Protein AF-0000000080796748 (afdb_homodimer)

Solvent-accessible surface area (backbone atoms only — not comparable to full-atom values): 14326 Å² total; per-residue (Å²): 110,54,70,44,68,34,75,47,82,45,78,44,63,49,84,38,41,65,40,81,42,80,43,41,66,63,52,43,49,50,39,50,72,55,49,33,28,42,39,37,35,36,44,33,34,52,46,28,34,26,25,36,51,71,40,55,92,40,72,68,56,51,52,47,51,55,49,50,51,43,68,74,45,49,76,84,70,75,50,54,27,40,79,79,42,89,50,45,34,20,34,44,50,14,33,45,68,23,34,42,50,75,36,49,28,52,85,34,34,70,53,67,59,92,61,40,36,38,28,43,34,40,42,64,34,57,34,82,70,42,60,34,40,38,41,35,39,25,30,25,118,106,53,76,44,77,35,77,48,82,44,78,45,64,50,84,38,42,64,40,81,42,81,44,39,67,63,52,43,49,51,38,50,70,54,48,33,28,36,36,38,36,37,43,34,34,93,49,69,34,26,24,34,38,48,30,51,91,40,71,43,41,49,52,38,42,54,50,50,52,41,69,73,43,50,76,82,71,75,52,76,55,39,79,80,44,90,51,44,31,19,36,52,50,17,67,66,47,23,34,48,47,67,34,48,26,51,83,33,33,70,53,61,21,93,48,31,39,38,28,45,34,40,42,66,33,57,35,81,69,43,60,35,41,39,39,35,37,28,32,19,121

Radius of gyration: 18.92 Å; Cα contacts (8 Å, |Δi|>4): 702; chains: 2; bounding box: 45×52×46 Å

Nearest PDB structures (foldseek):
  1vph-assembly2_E  TM=9.969E-01  e=4.951E-23  Saccharolobus solfataricus P2
  1ve0-assembly1_A  TM=9.819E-01  e=2.013E-18  Sulfurisphaera tokodaii
  2p6h-assembly1_A  TM=9.768E-01  e=7.825E-18  Aeropyrum pernix
  1vmf-assembly1_C  TM=9.499E-01  e=1.233E-15  Halalkalibacterium halodurans
  2cu5-assembly1_C  TM=9.174E-01  e=6.544E-12  Thermus thermophilus HB8

Foldseek 3Di:
DDKFKDKDKDKDFDDDLKDWDFCQVVLFVSLLVRQAAWFKKKKFWPDLQKAKFWFAPDPVVRVVVRVVLCVVQPQPPPDPCVVVPSQVSSNVSCVVRDGMDMFIHHRSGTDDDPRITMIIIRNGDRDGITMMMMMTIHDGD/DDKFKDKDKDKDFDDDLKDKDFCQVVLFVSLLVRQAAWFKKKKFWPDLQKAKFKFAPDPVVRVVVRVVLCVVQPQPPPDPCVVPPSQVSSNVSCVVRDGMDMFIHHRSGTDDDPRITMIIIRNGDRDGITMMMMMTIHDGD

Structure (mmCIF, N/CA/C/O backbone):
data_AF-0000000080796748-model_v1
#
loop_
_entity.id
_entity.type
_entity.pdbx_description
1 polymer 'Secondary thiamine-phosphate synthase enzyme'
#
loop_
_atom_site.group_PDB
_atom_site.id
_atom_site.type_symbol
_atom_site.label_atom_id
_atom_site.label_alt_id
_atom_site.label_comp_id
_atom_site.label_asym_id
_atom_site.label_entity_id
_atom_site.label_seq_id
_atom_site.pdbx_PDB_ins_code
_atom_site.Cartn_x
_atom_site.Cartn_y
_atom_site.Cartn_z
_atom_site.occupancy
_atom_site.B_iso_or_equiv
_atom_site.auth_seq_id
_atom_site.auth_comp_id
_atom_site.auth_asym_id
_atom_site.auth_atom_id
_atom_site.pdbx_PDB_model_num
ATOM 1 N N . MET A 1 1 ? 7.633 28.875 8.93 1 72.06 1 MET A N 1
ATOM 2 C CA . MET A 1 1 ? 6.281 28.344 9.141 1 72.06 1 MET A CA 1
ATOM 3 C C . MET A 1 1 ? 6.32 27.016 9.875 1 72.06 1 MET A C 1
ATOM 5 O O . MET A 1 1 ? 7.23 26.219 9.672 1 72.06 1 MET A O 1
ATOM 9 N N . PRO A 1 2 ? 5.32 26.938 10.805 1 88.38 2 PRO A N 1
ATOM 10 C CA . PRO A 1 2 ? 5.477 25.734 11.617 1 88.38 2 PRO A CA 1
ATOM 11 C C . PRO A 1 2 ? 5.121 24.453 10.859 1 88.38 2 PRO A C 1
ATOM 13 O O . PRO A 1 2 ? 4.238 24.484 9.992 1 88.38 2 PRO A O 1
ATOM 16 N N . PHE A 1 3 ? 5.879 23.484 11.047 1 93.31 3 PHE A N 1
ATOM 17 C CA . PHE A 1 3 ? 5.551 22.156 10.531 1 93.31 3 PHE A CA 1
ATOM 18 C C . PHE A 1 3 ? 4.43 21.531 11.344 1 93.31 3 PHE A C 1
ATOM 20 O O . PHE A 1 3 ? 4.406 21.641 12.57 1 93.31 3 PHE A O 1
ATOM 27 N N . LYS A 1 4 ? 3.514 20.984 10.609 1 93.88 4 LYS A N 1
ATOM 28 C CA . LYS A 1 4 ? 2.316 20.406 11.227 1 93.88 4 LYS A CA 1
ATOM 29 C C . LYS A 1 4 ? 2.041 19 10.703 1 93.88 4 LYS A C 1
ATOM 31 O O . LYS A 1 4 ? 2.26 18.719 9.523 1 93.88 4 LYS A O 1
ATOM 36 N N . VAL A 1 5 ? 1.569 18.172 11.609 1 97.5 5 VAL A N 1
ATOM 37 C CA . VAL A 1 5 ? 0.974 16.891 11.242 1 97.5 5 VAL A CA 1
ATOM 38 C C . VAL A 1 5 ? -0.481 16.844 11.695 1 97.5 5 VAL A C 1
ATOM 40 O O . VAL A 1 5 ? -0.784 17.156 12.852 1 97.5 5 VAL A O 1
ATOM 43 N N . TYR A 1 6 ? -1.308 16.594 10.773 1 98.12 6 TYR A N 1
ATOM 44 C CA . TYR A 1 6 ? -2.734 16.406 11.023 1 98.12 6 TYR A CA 1
ATOM 45 C C . TYR A 1 6 ? -3.201 15.031 10.578 1 98.12 6 TYR A C 1
ATOM 47 O O . TYR A 1 6 ? -2.881 14.594 9.469 1 98.12 6 TYR A O 1
ATOM 55 N N . GLN A 1 7 ? -3.906 14.305 11.43 1 98.62 7 GLN A N 1
ATOM 56 C CA . GLN A 1 7 ? -4.441 12.992 11.086 1 98.62 7 GLN A CA 1
ATOM 57 C C . GLN A 1 7 ? -5.938 12.914 11.383 1 98.62 7 GLN A C 1
ATOM 59 O O . GLN A 1 7 ? -6.395 13.406 12.422 1 98.62 7 GLN A O 1
ATOM 64 N N . LYS A 1 8 ? -6.613 12.352 10.492 1 98.56 8 LYS A N 1
ATOM 65 C CA . LYS A 1 8 ? -8.055 12.164 10.617 1 98.56 8 LYS A CA 1
ATOM 66 C C . LYS A 1 8 ? -8.469 10.766 10.156 1 98.56 8 LYS A C 1
ATOM 68 O O . LYS A 1 8 ? -7.992 10.273 9.133 1 98.56 8 LYS A O 1
ATOM 73 N N . ILE A 1 9 ? -9.32 10.078 10.984 1 98.75 9 ILE A N 1
ATOM 74 C CA . ILE A 1 9 ? -9.891 8.789 10.602 1 98.75 9 ILE A CA 1
ATOM 75 C C . ILE A 1 9 ? -11.273 9 9.992 1 98.75 9 ILE A C 1
ATOM 77 O O . ILE A 1 9 ? -12.141 9.617 10.602 1 98.75 9 ILE A O 1
ATOM 81 N N . LEU A 1 10 ? -11.461 8.586 8.797 1 98.75 10 LEU A N 1
ATOM 82 C CA . LEU A 1 10 ? -12.75 8.578 8.109 1 98.75 10 LEU A CA 1
ATOM 83 C C . LEU A 1 10 ? -13.328 7.164 8.062 1 98.75 10 LEU A C 1
ATOM 85 O O . LEU A 1 10 ? -12.578 6.184 8.008 1 98.75 10 LEU A O 1
ATOM 89 N N . THR A 1 11 ? -14.648 7.035 8.094 1 98.75 11 THR A N 1
ATOM 90 C CA . THR A 1 11 ? -15.305 5.734 8.055 1 98.75 11 THR A CA 1
ATOM 91 C C . THR A 1 11 ? -16.328 5.684 6.918 1 98.75 11 THR A C 1
ATOM 93 O O . THR A 1 11 ? -17.094 6.629 6.715 1 98.75 11 THR A O 1
ATOM 96 N N . PHE A 1 12 ? -16.328 4.578 6.219 1 98.75 12 PHE A N 1
ATOM 97 C CA . PHE A 1 12 ? -17.25 4.383 5.102 1 98.75 12 PHE A CA 1
ATOM 98 C C . PHE A 1 12 ? -17.875 2.99 5.148 1 98.75 12 PHE A C 1
ATOM 100 O O . PHE A 1 12 ? -17.266 2.051 5.668 1 98.75 12 PHE A O 1
ATOM 107 N N . SER A 1 13 ? -19.016 2.852 4.609 1 98.5 13 SER A N 1
ATOM 108 C CA . SER A 1 13 ? -19.656 1.55 4.438 1 98.5 13 SER A CA 1
ATOM 109 C C . SER A 1 13 ? -19.719 1.157 2.967 1 98.5 13 SER A C 1
ATOM 111 O O . SER A 1 13 ? -19.719 2.021 2.086 1 98.5 13 SER A O 1
ATOM 113 N N . SER A 1 14 ? -19.672 -0.096 2.744 1 98.44 14 SER A N 1
ATOM 114 C CA . SER A 1 14 ? -19.859 -0.618 1.395 1 98.44 14 SER A CA 1
ATOM 115 C C . SER A 1 14 ? -21.062 -1.542 1.319 1 98.44 14 SER A C 1
ATOM 117 O O . SER A 1 14 ? -21.516 -2.068 2.34 1 98.44 14 SER A O 1
ATOM 119 N N . THR A 1 15 ? -21.578 -1.737 0.039 1 98.19 15 THR A N 1
ATOM 120 C CA . THR A 1 15 ? -22.812 -2.477 -0.121 1 98.19 15 THR A CA 1
ATOM 121 C C . THR A 1 15 ? -22.625 -3.656 -1.071 1 98.19 15 THR A C 1
ATOM 123 O O . THR A 1 15 ? -23.5 -4.516 -1.183 1 98.19 15 THR A O 1
ATOM 126 N N . LYS A 1 16 ? -21.562 -3.713 -1.786 1 98.19 16 LYS A N 1
ATOM 127 C CA . LYS A 1 16 ? -21.25 -4.773 -2.744 1 98.19 16 LYS A CA 1
ATOM 128 C C . LYS A 1 16 ? -19.906 -5.422 -2.432 1 98.19 16 LYS A C 1
ATOM 130 O O . LYS A 1 16 ? -19.094 -4.852 -1.704 1 98.19 16 LYS A O 1
ATOM 135 N N . ARG A 1 17 ? -19.75 -6.57 -2.938 1 97.88 17 ARG A N 1
ATOM 136 C CA . ARG A 1 17 ? -18.5 -7.273 -2.727 1 97.88 17 ARG A CA 1
ATOM 137 C C . ARG A 1 17 ? -17.312 -6.438 -3.207 1 97.88 17 ARG A C 1
ATOM 139 O O . ARG A 1 17 ? -16.312 -6.316 -2.504 1 97.88 17 ARG A O 1
ATOM 146 N N . LYS A 1 18 ? -17.391 -6.012 -4.457 1 98.69 18 LYS A N 1
ATOM 147 C CA . LYS A 1 18 ? -16.438 -5.066 -5.012 1 98.69 18 LYS A CA 1
ATOM 148 C C . LYS A 1 18 ? -17.109 -3.746 -5.371 1 98.69 18 LYS A C 1
ATOM 150 O O . LYS A 1 18 ? -18.156 -3.732 -6.023 1 98.69 18 LYS A O 1
ATOM 155 N N . GLU A 1 19 ? -16.484 -2.701 -4.91 1 98.69 19 GLU A N 1
ATOM 156 C CA . GLU A 1 19 ? -17.094 -1.384 -5.059 1 98.69 19 GLU A CA 1
ATOM 157 C C . GLU A 1 19 ? -16.047 -0.279 -5.031 1 98.69 19 GLU A C 1
ATOM 159 O O . GLU A 1 19 ? -15.086 -0.348 -4.258 1 98.69 19 GLU A O 1
ATOM 164 N N . LEU A 1 20 ? -16.172 0.721 -5.961 1 98.88 20 LEU A N 1
ATOM 165 C CA . LEU A 1 20 ? -15.398 1.952 -5.871 1 98.88 20 LEU A CA 1
ATOM 166 C C . LEU A 1 20 ? -16.188 3.041 -5.152 1 98.88 20 LEU A C 1
ATOM 168 O O . LEU A 1 20 ? -17.281 3.426 -5.602 1 98.88 20 LEU A O 1
ATOM 172 N N . ILE A 1 21 ? -15.68 3.477 -4.027 1 98.88 21 ILE A N 1
ATOM 173 C CA . ILE A 1 21 ? -16.328 4.523 -3.24 1 98.88 21 ILE A CA 1
ATOM 174 C C . ILE A 1 21 ? -15.539 5.828 -3.379 1 98.88 21 ILE A C 1
ATOM 176 O O . ILE A 1 21 ? -14.375 5.906 -2.967 1 98.88 21 ILE A O 1
ATOM 180 N N . ASP A 1 22 ? -16.188 6.816 -3.965 1 98.81 22 ASP A N 1
ATOM 181 C CA . ASP A 1 22 ? -15.547 8.117 -4.137 1 98.81 22 ASP A CA 1
ATOM 182 C C . ASP A 1 22 ? -15.453 8.859 -2.805 1 98.81 22 ASP A C 1
ATOM 184 O O . ASP A 1 22 ? -16.469 9.258 -2.236 1 98.81 22 ASP A O 1
ATOM 188 N N . ILE A 1 23 ? -14.219 9.102 -2.395 1 98.88 23 ILE A N 1
ATOM 189 C CA . ILE A 1 23 ? -14.039 9.727 -1.091 1 98.88 23 ILE A CA 1
ATOM 190 C C . ILE A 1 23 ? -13.312 11.062 -1.259 1 98.88 23 ILE A C 1
ATOM 192 O O . ILE A 1 23 ? -12.68 11.555 -0.322 1 98.88 23 ILE A O 1
ATOM 196 N N . THR A 1 24 ? -13.312 11.633 -2.436 1 98.81 24 THR A N 1
ATOM 197 C CA . THR A 1 24 ? -12.57 12.828 -2.809 1 98.81 24 THR A CA 1
ATOM 198 C C . THR A 1 24 ? -12.93 14 -1.9 1 98.81 24 THR A C 1
ATOM 200 O O . THR A 1 24 ? -12.047 14.656 -1.345 1 98.81 24 THR A O 1
ATOM 203 N N . ARG A 1 25 ? -14.172 14.219 -1.746 1 98.75 25 ARG A N 1
ATOM 204 C CA . ARG A 1 25 ? -14.625 15.383 -0.989 1 98.75 25 ARG A CA 1
ATOM 205 C C . ARG A 1 25 ? -14.195 15.281 0.472 1 98.75 25 ARG A C 1
ATOM 207 O O . ARG A 1 25 ? -13.828 16.281 1.085 1 98.75 25 ARG A O 1
ATOM 214 N N . GLU A 1 26 ? -14.336 14.109 1.067 1 98.88 26 GLU A N 1
ATOM 215 C CA . GLU A 1 26 ? -13.938 13.906 2.457 1 98.88 26 GLU A CA 1
ATOM 216 C C . GLU A 1 26 ? -12.438 14.148 2.637 1 98.88 26 GLU A C 1
ATOM 218 O O . GLU A 1 26 ? -12.016 14.719 3.641 1 98.88 26 GLU A O 1
ATOM 223 N N . VAL A 1 27 ? -11.602 13.734 1.674 1 98.94 27 VAL A N 1
ATOM 224 C CA . VAL A 1 27 ? -10.156 13.93 1.724 1 98.94 27 VAL A CA 1
ATOM 225 C C . VAL A 1 27 ? -9.836 15.414 1.595 1 98.94 27 VAL A C 1
ATOM 227 O O . VAL A 1 27 ? -9.008 15.945 2.34 1 98.94 27 VAL A O 1
ATOM 230 N N . GLU A 1 28 ? -10.484 16.062 0.633 1 98.88 28 GLU A N 1
ATOM 231 C CA . GLU A 1 28 ? -10.273 17.5 0.448 1 98.88 28 GLU A CA 1
ATOM 232 C C . GLU A 1 28 ? -10.633 18.281 1.714 1 98.88 28 GLU A C 1
ATOM 234 O O . GLU A 1 28 ? -9.945 19.234 2.076 1 98.88 28 GLU A O 1
ATOM 239 N N . ARG A 1 29 ? -11.711 17.891 2.344 1 98.88 29 ARG A N 1
ATOM 240 C CA . ARG A 1 29 ? -12.117 18.547 3.586 1 98.88 29 ARG A CA 1
ATOM 241 C C . ARG A 1 29 ? -11.055 18.359 4.668 1 98.88 29 ARG A C 1
ATOM 243 O O . ARG A 1 29 ? -10.781 19.281 5.441 1 98.88 29 ARG A O 1
ATOM 250 N N . ALA A 1 30 ? -10.531 17.141 4.789 1 98.81 30 ALA A N 1
ATOM 251 C CA . ALA A 1 30 ? -9.477 16.875 5.762 1 98.81 30 ALA A CA 1
ATOM 252 C C . ALA A 1 30 ? -8.266 17.781 5.516 1 98.81 30 ALA A C 1
ATOM 254 O O . ALA A 1 30 ? -7.66 18.281 6.461 1 98.81 30 ALA A O 1
ATOM 255 N N . VAL A 1 31 ? -7.906 17.938 4.266 1 98.81 31 VAL A N 1
ATOM 256 C CA . VAL A 1 31 ? -6.777 18.797 3.92 1 98.81 31 VAL A CA 1
ATOM 257 C C . VAL A 1 31 ? -7.062 20.234 4.359 1 98.81 31 VAL A C 1
ATOM 259 O O . VAL A 1 31 ? -6.211 20.875 4.973 1 98.81 31 VAL A O 1
ATOM 262 N N . ALA A 1 32 ? -8.227 20.688 4.062 1 98.56 32 ALA A N 1
ATOM 263 C CA . ALA A 1 32 ? -8.609 22.047 4.453 1 98.56 32 ALA A CA 1
ATOM 264 C C . ALA A 1 32 ? -8.562 22.203 5.969 1 98.56 32 ALA A C 1
ATOM 266 O O . ALA A 1 32 ? -8.078 23.219 6.473 1 98.56 32 ALA A O 1
ATOM 267 N N . GLU A 1 33 ? -9.094 21.234 6.699 1 98.5 33 GLU A N 1
ATOM 268 C CA . GLU A 1 33 ? -9.141 21.266 8.156 1 98.5 33 GLU A CA 1
ATOM 269 C C . GLU A 1 33 ? -7.742 21.25 8.758 1 98.5 33 GLU A C 1
ATOM 271 O O . GLU A 1 33 ? -7.523 21.781 9.852 1 98.5 33 GLU A O 1
ATOM 276 N N . SER A 1 34 ? -6.785 20.672 8.109 1 97.81 34 SER A N 1
ATOM 277 C CA . SER A 1 34 ? -5.434 20.453 8.625 1 97.81 34 SER A CA 1
ATOM 278 C C . SER A 1 34 ? -4.723 21.781 8.867 1 97.81 34 SER A C 1
ATOM 280 O O . SER A 1 34 ? -3.85 21.875 9.727 1 97.81 34 SER A O 1
ATOM 282 N N . GLY A 1 35 ? -5.023 22.797 8 1 97.56 35 GLY A N 1
ATOM 283 C CA . GLY A 1 35 ? -4.32 24.078 8.055 1 97.56 35 GLY A CA 1
ATOM 284 C C . GLY A 1 35 ? -2.961 24.031 7.383 1 97.56 35 GLY A C 1
ATOM 285 O O . GLY A 1 35 ? -2.207 25.016 7.441 1 97.56 35 GLY A O 1
ATOM 286 N N . VAL A 1 36 ? -2.545 22.938 6.77 1 97.94 36 VAL A N 1
ATOM 287 C CA . VAL A 1 36 ? -1.292 22.844 6.027 1 97.94 36 VAL A CA 1
ATOM 288 C C . VAL A 1 36 ? -1.41 23.609 4.711 1 97.94 36 VAL A C 1
ATOM 290 O O . VAL A 1 36 ? -2.373 23.422 3.963 1 97.94 36 VAL A O 1
ATOM 293 N N . GLU A 1 37 ? -0.454 24.438 4.438 1 98.19 37 GLU A N 1
ATOM 294 C CA . GLU A 1 37 ? -0.459 25.25 3.217 1 98.19 37 GLU A CA 1
ATOM 295 C C . GLU A 1 37 ? 0.365 24.578 2.117 1 98.19 37 GLU A C 1
ATOM 297 O O . GLU A 1 37 ? -0.016 24.609 0.945 1 98.19 37 GLU A O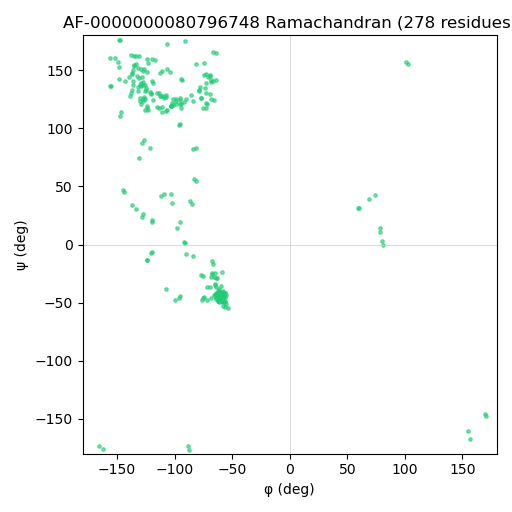 1
ATOM 302 N N . GLU A 1 38 ? 1.538 24.094 2.41 1 98.5 38 GLU A N 1
ATOM 303 C CA . GLU A 1 38 ? 2.441 23.391 1.515 1 98.5 38 GLU A CA 1
ATOM 304 C C . GLU A 1 38 ? 2.912 22.078 2.137 1 98.5 38 GLU A C 1
ATOM 306 O O . GLU A 1 38 ? 3.457 22.062 3.242 1 98.5 38 GLU A O 1
ATOM 311 N N . GLY A 1 39 ? 2.645 20.922 1.456 1 98.44 39 GLY A N 1
ATOM 312 C CA . GLY A 1 39 ? 3.023 19.641 2.027 1 98.44 39 GLY A CA 1
ATOM 313 C C . GLY A 1 39 ? 2.459 18.453 1.262 1 98.44 39 GLY A C 1
ATOM 314 O O . GLY A 1 39 ? 2.447 18.453 0.029 1 98.44 39 GLY A O 1
ATOM 315 N N . THR A 1 40 ? 2.176 17.406 2.002 1 98.69 40 THR A N 1
ATOM 316 C CA . THR A 1 40 ? 1.658 16.172 1.398 1 98.69 40 THR A CA 1
ATOM 317 C C . THR A 1 40 ? 0.44 15.672 2.166 1 98.69 40 THR A C 1
ATOM 319 O O . THR A 1 40 ? 0.254 16 3.338 1 98.69 40 THR A O 1
ATOM 322 N N . CYS A 1 41 ? -0.394 14.984 1.438 1 98.81 41 CYS A N 1
ATOM 323 C CA . CYS A 1 41 ? -1.544 14.273 1.985 1 98.81 41 CYS A CA 1
ATOM 324 C C . CYS A 1 41 ? -1.493 12.797 1.623 1 98.81 41 CYS A C 1
ATOM 326 O O . CYS A 1 41 ? -1.567 12.438 0.446 1 98.81 41 CYS A O 1
ATOM 328 N N . MET A 1 42 ? -1.374 11.961 2.623 1 98.81 42 MET A N 1
ATOM 329 C CA . MET A 1 42 ? -1.41 10.508 2.422 1 98.81 42 MET A CA 1
ATOM 330 C C . MET A 1 42 ? -2.775 9.945 2.797 1 98.81 42 MET A C 1
ATOM 332 O O . MET A 1 42 ? -3.273 10.188 3.898 1 98.81 42 MET A O 1
ATOM 336 N N . VAL A 1 43 ? -3.389 9.242 1.886 1 98.88 43 VAL A N 1
ATOM 337 C CA . VAL A 1 43 ? -4.613 8.484 2.111 1 98.88 43 VAL A CA 1
ATOM 338 C C . VAL A 1 43 ? -4.273 7 2.275 1 98.88 43 VAL A C 1
ATOM 340 O O . VAL A 1 43 ? -3.67 6.395 1.389 1 98.88 43 VAL A O 1
ATOM 343 N N . PHE A 1 44 ? -4.625 6.426 3.439 1 98.88 44 PHE A N 1
ATOM 344 C CA . PHE A 1 44 ? -4.207 5.074 3.797 1 98.88 44 PHE A CA 1
ATOM 345 C C . PHE A 1 44 ? -5.395 4.254 4.289 1 98.88 44 PHE A C 1
ATOM 347 O O . PHE A 1 44 ? -6.195 4.734 5.098 1 98.88 44 PHE A O 1
ATOM 354 N N . VAL A 1 45 ? -5.504 3.027 3.838 1 98.81 45 VAL A N 1
ATOM 355 C CA . VAL A 1 45 ? -6.543 2.123 4.32 1 98.81 45 VAL A CA 1
ATOM 356 C C . VAL A 1 45 ? -5.914 1.004 5.145 1 98.81 45 VAL A C 1
ATOM 358 O O . VAL A 1 45 ? -5.195 0.158 4.605 1 98.81 45 VAL A O 1
ATOM 361 N N . PRO A 1 46 ? -6.207 0.95 6.492 1 98.69 46 PRO A N 1
ATOM 362 C CA . PRO A 1 46 ? -5.629 -0.075 7.363 1 98.69 46 PRO A CA 1
ATOM 363 C C . PRO A 1 46 ? -6.379 -1.403 7.289 1 98.69 46 PRO A C 1
ATOM 365 O O . PRO A 1 46 ? -6.773 -1.954 8.32 1 98.69 46 PRO A O 1
ATOM 368 N N . HIS A 1 47 ? -6.551 -1.967 6.152 1 98.56 47 HIS A N 1
ATOM 369 C CA . HIS A 1 47 ? -7.234 -3.225 5.863 1 98.56 47 HIS A CA 1
ATOM 370 C C . HIS A 1 47 ? -6.445 -4.062 4.863 1 98.56 47 HIS A C 1
ATOM 372 O O . HIS A 1 47 ? -5.781 -3.518 3.979 1 98.56 47 HIS A O 1
ATOM 378 N N . ALA A 1 48 ? -6.562 -5.34 4.949 1 98.62 48 ALA A N 1
ATOM 379 C CA . ALA A 1 48 ? -5.824 -6.246 4.074 1 98.62 48 ALA A CA 1
ATOM 380 C C . ALA A 1 48 ? -6.617 -6.555 2.807 1 98.62 48 ALA A C 1
ATOM 382 O O . ALA A 1 48 ? -6.094 -7.172 1.876 1 98.62 48 ALA A O 1
ATOM 383 N N . THR A 1 49 ? -7.875 -6.125 2.73 1 98.75 49 THR A N 1
ATOM 384 C CA . THR A 1 49 ? -8.711 -6.477 1.59 1 98.75 49 THR A CA 1
ATOM 385 C C . THR A 1 49 ? -9.344 -5.23 0.974 1 98.75 49 THR A C 1
ATOM 387 O O . THR A 1 49 ? -10.445 -5.297 0.422 1 98.75 49 THR A O 1
ATOM 390 N N . ALA A 1 50 ? -8.75 -4.109 1.17 1 98.81 50 ALA A N 1
ATOM 391 C CA . ALA A 1 50 ? -9.117 -2.846 0.535 1 98.81 50 ALA A CA 1
ATOM 392 C C . ALA A 1 50 ? -7.879 -2.104 0.035 1 98.81 50 ALA A C 1
ATOM 394 O O . ALA A 1 50 ? -6.754 -2.422 0.429 1 98.81 50 ALA A O 1
ATOM 395 N N . ALA A 1 51 ? -8.102 -1.145 -0.869 1 98.88 51 ALA A N 1
ATOM 396 C CA . ALA A 1 51 ? -7.012 -0.387 -1.483 1 98.88 51 ALA A CA 1
ATOM 397 C C . ALA A 1 51 ? -7.449 1.041 -1.798 1 98.88 51 ALA A C 1
ATOM 399 O O . ALA A 1 51 ? -8.57 1.442 -1.47 1 98.88 51 ALA A O 1
ATOM 400 N N . VAL A 1 52 ? -6.516 1.839 -2.275 1 98.88 52 VAL A N 1
ATOM 401 C CA . VAL A 1 52 ? -6.793 3.201 -2.717 1 98.88 52 VAL A CA 1
ATOM 402 C C . VAL A 1 52 ? -6.309 3.389 -4.152 1 98.88 52 VAL A C 1
ATOM 404 O O . VAL A 1 52 ? -5.199 2.971 -4.496 1 98.88 52 VAL A O 1
ATOM 407 N N . ILE A 1 53 ? -7.148 4.012 -4.984 1 98.81 53 ILE A N 1
ATOM 408 C CA . ILE A 1 53 ? -6.715 4.41 -6.316 1 98.81 53 ILE A CA 1
ATOM 409 C C . ILE A 1 53 ? -7.141 5.848 -6.59 1 98.81 53 ILE A C 1
ATOM 411 O O . ILE A 1 53 ? -7.938 6.418 -5.844 1 98.81 53 ILE A O 1
ATOM 415 N N . ALA A 1 54 ? -6.559 6.488 -7.566 1 98.75 54 ALA A N 1
ATOM 416 C CA . ALA A 1 54 ? -6.93 7.809 -8.07 1 98.75 54 ALA A CA 1
ATOM 417 C C . ALA A 1 54 ? -7.219 7.766 -9.562 1 98.75 54 ALA A C 1
ATOM 419 O O . ALA A 1 54 ? -6.367 7.352 -10.359 1 98.75 54 ALA A O 1
ATOM 420 N N . ASN A 1 55 ? -8.43 8.07 -9.961 1 98.62 55 ASN A N 1
ATOM 421 C CA . ASN A 1 55 ? -8.836 7.988 -11.359 1 98.62 55 ASN A CA 1
ATOM 422 C C . ASN A 1 55 ? -10.109 8.797 -11.625 1 98.62 55 ASN A C 1
ATOM 424 O O . ASN A 1 55 ? -10.57 9.531 -10.758 1 98.62 55 ASN A O 1
ATOM 428 N N . GLU A 1 56 ? -10.602 8.719 -12.828 1 98.62 56 GLU A N 1
ATOM 429 C CA . GLU A 1 56 ? -11.773 9.484 -13.242 1 98.62 56 GLU A CA 1
ATOM 430 C C . GLU A 1 56 ? -13.062 8.836 -12.734 1 98.62 56 GLU A C 1
ATOM 432 O O . GLU A 1 56 ? -13.211 7.617 -12.781 1 98.62 56 GLU A O 1
ATOM 437 N N . HIS A 1 57 ? -13.914 9.703 -12.148 1 98.19 57 HIS A N 1
ATOM 438 C CA . HIS A 1 57 ? -15.234 9.234 -11.75 1 98.19 57 HIS A CA 1
ATOM 439 C C . HIS A 1 57 ? -16.203 9.227 -12.938 1 98.19 57 HIS A C 1
ATOM 441 O O . HIS A 1 57 ? -16.938 10.195 -13.148 1 98.19 57 HIS A O 1
ATOM 447 N N . GLU A 1 58 ? -16.234 8.297 -13.734 1 98.5 58 GLU A N 1
ATOM 448 C CA . GLU A 1 58 ? -17.141 8.008 -14.844 1 98.5 58 GLU A CA 1
ATOM 449 C C . GLU A 1 58 ? -17.719 6.598 -14.742 1 98.5 58 GLU A C 1
ATOM 451 O O . GLU A 1 58 ? -16.969 5.629 -14.609 1 98.5 58 GLU A O 1
ATOM 456 N N . HIS A 1 59 ? -19.031 6.445 -14.719 1 97.94 59 HIS A N 1
ATOM 457 C CA . HIS A 1 59 ? -19.719 5.215 -14.344 1 97.94 59 HIS A CA 1
ATOM 458 C C . HIS A 1 59 ? -19.25 4.043 -15.211 1 97.94 59 HIS A C 1
ATOM 460 O O . HIS A 1 59 ? -19.047 2.936 -14.703 1 97.94 59 HIS A O 1
ATOM 466 N N . GLY A 1 60 ? -19.219 4.219 -16.469 1 98.56 60 GLY A N 1
ATOM 467 C CA . GLY A 1 60 ? -18.719 3.16 -17.328 1 98.56 60 GLY A CA 1
ATOM 468 C C . GLY A 1 60 ? -17.312 2.727 -17.016 1 98.56 60 GLY A C 1
ATOM 469 O O . GLY A 1 60 ? -17.016 1.531 -16.984 1 98.56 60 GLY A O 1
ATOM 470 N N . LEU A 1 61 ? -16.406 3.752 -16.812 1 98.56 61 LEU A N 1
ATOM 471 C CA . LEU A 1 61 ? -15.016 3.469 -16.469 1 98.56 61 LEU A CA 1
ATOM 472 C C . LEU A 1 61 ? -14.922 2.736 -15.133 1 98.56 61 LEU A C 1
ATOM 474 O O . LEU A 1 61 ? -14.141 1.791 -14.992 1 98.56 61 LEU A O 1
ATOM 478 N N . MET A 1 62 ? -15.656 3.158 -14.148 1 98.06 62 MET A N 1
ATOM 479 C CA . MET A 1 62 ? -15.688 2.5 -12.844 1 98.06 62 MET A CA 1
ATOM 480 C C . MET A 1 62 ? -16.078 1.03 -12.984 1 98.06 62 MET A C 1
ATOM 482 O O . MET A 1 62 ? -15.461 0.161 -12.367 1 98.06 62 MET A O 1
ATOM 486 N N . SER A 1 63 ? -17.094 0.766 -13.773 1 98.31 63 SER A N 1
ATOM 487 C CA . SER A 1 63 ? -17.484 -0.61 -14.047 1 98.31 63 SER A CA 1
ATOM 488 C C . SER A 1 63 ? -16.359 -1.389 -14.727 1 98.31 63 SER A C 1
ATOM 490 O O . SER A 1 63 ? -16.141 -2.559 -14.406 1 98.31 63 SER A O 1
ATOM 492 N N . ASP A 1 64 ? -15.68 -0.751 -15.664 1 98.81 64 ASP A N 1
ATOM 493 C CA . ASP A 1 64 ? -14.586 -1.396 -16.375 1 98.81 64 ASP A CA 1
ATOM 494 C C . ASP A 1 64 ? -13.438 -1.741 -15.422 1 98.81 64 ASP A C 1
ATOM 496 O O . ASP A 1 64 ? -12.836 -2.812 -15.531 1 98.81 64 ASP A O 1
ATOM 500 N N . ILE A 1 65 ? -13.102 -0.839 -14.523 1 98.69 65 ILE A N 1
ATOM 501 C CA . ILE A 1 65 ? -12.031 -1.071 -13.562 1 98.69 65 ILE A CA 1
ATOM 502 C C . ILE A 1 65 ? -12.367 -2.295 -12.711 1 98.69 65 ILE A C 1
ATOM 504 O O . ILE A 1 65 ? -11.539 -3.191 -12.547 1 98.69 65 ILE A O 1
ATOM 508 N N . LEU A 1 66 ? -13.539 -2.396 -12.188 1 98.56 66 LEU A N 1
ATOM 509 C CA . LEU A 1 66 ? -13.945 -3.512 -11.344 1 98.56 66 LEU A CA 1
ATOM 510 C C . LEU A 1 66 ? -13.93 -4.82 -12.125 1 98.56 66 LEU A C 1
ATOM 512 O O . LEU A 1 66 ? -13.516 -5.859 -11.594 1 98.56 66 LEU A O 1
ATOM 516 N N . ARG A 1 67 ? -14.383 -4.785 -13.32 1 98.5 67 ARG A N 1
ATOM 517 C CA . ARG A 1 67 ? -14.336 -5.969 -14.172 1 98.5 67 ARG A CA 1
ATOM 518 C C . ARG A 1 67 ? -12.898 -6.422 -14.406 1 98.5 67 ARG A C 1
ATOM 520 O O . ARG A 1 67 ? -12.602 -7.613 -14.312 1 98.5 67 ARG A O 1
ATOM 527 N N . ALA A 1 68 ? -12.07 -5.477 -14.781 1 98.56 68 ALA A N 1
ATOM 528 C CA . ALA A 1 68 ? -10.672 -5.793 -15.039 1 98.56 68 ALA A CA 1
ATOM 529 C C . ALA A 1 68 ? -10.023 -6.434 -13.812 1 98.56 68 ALA A C 1
ATOM 531 O O . ALA A 1 68 ? -9.266 -7.402 -13.938 1 98.56 68 ALA A O 1
ATOM 532 N N . LEU A 1 69 ? -10.281 -5.934 -12.625 1 98.25 69 LEU A N 1
ATOM 533 C CA . LEU A 1 69 ? -9.719 -6.48 -11.398 1 98.25 69 LEU A CA 1
ATOM 534 C C . LEU A 1 69 ? -10.188 -7.914 -11.172 1 98.25 69 LEU A C 1
ATOM 536 O O . LEU A 1 69 ? -9.391 -8.781 -10.805 1 98.25 69 LEU A O 1
ATOM 540 N N . THR A 1 70 ? -11.422 -8.133 -11.391 1 98 70 THR A N 1
ATOM 541 C CA . THR A 1 70 ? -11.984 -9.469 -11.227 1 98 70 THR A CA 1
ATOM 542 C C . THR A 1 70 ? -11.336 -10.453 -12.195 1 98 70 THR A C 1
ATOM 544 O O . THR A 1 70 ? -11.086 -11.609 -11.844 1 98 70 THR A O 1
ATOM 547 N N . GLU A 1 71 ? -11.094 -10.016 -13.398 1 97.88 71 GLU A N 1
ATOM 548 C CA . GLU A 1 71 ? -10.469 -10.867 -14.406 1 97.88 71 GLU A CA 1
ATOM 549 C C . GLU A 1 71 ? -9 -11.102 -14.094 1 97.88 71 GLU A C 1
ATOM 551 O O . GLU A 1 71 ? -8.469 -12.188 -14.359 1 97.88 71 GLU A O 1
ATOM 556 N N . LEU A 1 72 ? -8.375 -10.117 -13.594 1 97.56 72 LEU A N 1
ATOM 557 C CA . LEU A 1 72 ? -6.957 -10.203 -13.273 1 97.56 72 LEU A CA 1
ATOM 558 C C . LEU A 1 72 ? -6.711 -11.242 -12.18 1 97.56 72 LEU A C 1
ATOM 560 O O . LEU A 1 72 ? -5.754 -12.008 -12.258 1 97.56 72 LEU A O 1
ATOM 564 N N . VAL A 1 73 ? -7.484 -11.219 -11.102 1 98.38 73 VAL A N 1
ATOM 565 C CA . VAL A 1 73 ? -7.434 -12.195 -10.016 1 98.38 73 VAL A CA 1
ATOM 566 C C . VAL A 1 73 ? -8.828 -12.773 -9.773 1 98.38 73 VAL A C 1
ATOM 568 O O . VAL A 1 73 ? -9.555 -12.297 -8.898 1 98.38 73 VAL A O 1
ATOM 571 N N . PRO A 1 74 ? -9.117 -13.859 -10.469 1 98.12 74 PRO A N 1
ATOM 572 C CA . PRO A 1 74 ? -10.453 -14.438 -10.312 1 98.12 74 PRO A CA 1
ATOM 573 C C . PRO A 1 74 ? -10.672 -15.047 -8.93 1 98.12 74 PRO A C 1
ATOM 575 O O . PRO A 1 74 ? -9.758 -15.664 -8.375 1 98.12 74 PRO A O 1
ATOM 578 N N . PRO A 1 75 ? -11.93 -14.883 -8.328 1 97.19 75 PRO A N 1
ATOM 579 C CA . PRO A 1 75 ? -12.18 -15.375 -6.973 1 97.19 75 PRO A CA 1
ATOM 580 C C . PRO A 1 75 ? -12.172 -16.906 -6.883 1 97.19 75 PRO A C 1
ATOM 582 O O . PRO A 1 75 ? -11.875 -17.453 -5.828 1 97.19 75 PRO A O 1
ATOM 585 N N . ASP A 1 76 ? -12.5 -17.609 -7.906 1 94.06 76 ASP A N 1
ATOM 586 C CA . ASP A 1 76 ? -12.727 -19.062 -7.855 1 94.06 76 ASP A CA 1
ATOM 587 C C . ASP A 1 76 ? -11.602 -19.812 -8.562 1 94.06 76 ASP A C 1
ATOM 589 O O . ASP A 1 76 ? -11.859 -20.797 -9.266 1 94.06 76 ASP A O 1
ATOM 593 N N . LYS A 1 77 ? -10.453 -19.438 -8.344 1 95.5 77 LYS A N 1
ATOM 594 C CA . LYS A 1 77 ? -9.328 -20.062 -9.031 1 95.5 77 LYS A CA 1
ATOM 595 C C . LYS A 1 77 ? -8.672 -21.125 -8.156 1 95.5 77 LYS A C 1
ATOM 597 O O . LYS A 1 77 ? -7.57 -21.594 -8.453 1 95.5 77 LYS A O 1
ATOM 602 N N . GLY A 1 78 ? -9.289 -21.531 -7.117 1 96.69 78 GLY A N 1
ATOM 603 C CA . GLY A 1 78 ? -8.742 -22.562 -6.234 1 96.69 78 GLY A CA 1
ATOM 604 C C . GLY A 1 78 ? -7.602 -22.047 -5.371 1 96.69 78 GLY A C 1
ATOM 605 O O . GLY A 1 78 ? -6.598 -22.75 -5.188 1 96.69 78 GLY A O 1
ATOM 606 N N . TRP A 1 79 ? -7.75 -20.906 -4.844 1 98.06 79 TRP A N 1
ATOM 60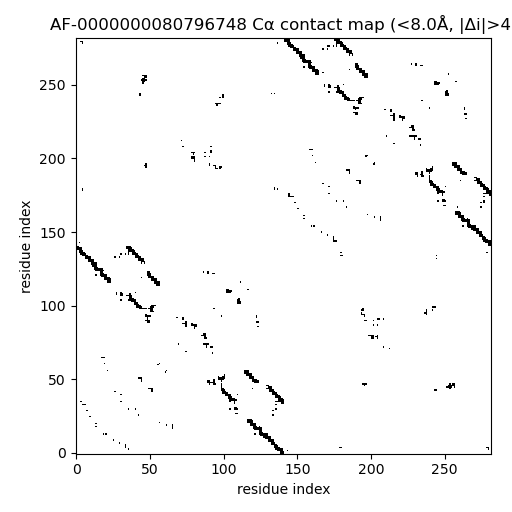7 C CA . TRP A 1 79 ? -6.758 -20.312 -3.955 1 98.06 79 TRP A CA 1
ATOM 608 C C . TRP A 1 79 ? -6.684 -21.062 -2.633 1 98.06 79 TRP A C 1
ATOM 610 O O . TRP A 1 79 ? -7.711 -21.469 -2.08 1 98.06 79 TRP A O 1
ATOM 620 N N . GLU A 1 80 ? -5.492 -21.25 -2.115 1 98.44 80 GLU A N 1
ATOM 621 C CA . GLU A 1 80 ? -5.277 -21.969 -0.857 1 98.44 80 GLU A CA 1
ATOM 622 C C . GLU A 1 80 ? -5.984 -21.266 0.3 1 98.44 80 GLU A C 1
ATOM 624 O O . GLU A 1 80 ? -6.582 -21.922 1.156 1 98.44 80 GLU A O 1
ATOM 629 N N . HIS A 1 81 ? -5.879 -19.891 0.427 1 98.38 81 HIS A N 1
ATOM 630 C CA . HIS A 1 81 ? -6.465 -19.109 1.515 1 98.38 81 HIS A CA 1
ATOM 631 C C . HIS A 1 81 ? -7.977 -19.297 1.565 1 98.38 81 HIS A C 1
ATOM 633 O O . HIS A 1 81 ? -8.602 -19.078 2.609 1 98.38 81 HIS A O 1
ATOM 639 N N . ASN A 1 82 ? -8.586 -19.656 0.492 1 97.88 82 ASN A N 1
ATOM 640 C CA . ASN A 1 82 ? -10.031 -19.844 0.458 1 97.88 82 ASN A CA 1
ATOM 641 C C . ASN A 1 82 ? -10.469 -21.031 1.303 1 97.88 82 ASN A C 1
ATOM 643 O O . ASN A 1 82 ? -11.656 -21.188 1.602 1 97.88 82 ASN A O 1
ATOM 647 N N . LYS A 1 83 ? -9.594 -21.844 1.694 1 97.44 83 LYS A N 1
ATOM 648 C CA . LYS A 1 83 ? -9.883 -22.953 2.605 1 97.44 83 LYS A CA 1
ATOM 649 C C . LYS A 1 83 ? -10.258 -22.438 3.992 1 97.44 83 LYS A C 1
ATOM 651 O O . LYS A 1 83 ? -10.891 -23.141 4.773 1 97.44 83 LYS A O 1
ATOM 656 N N . ILE A 1 84 ? -9.789 -21.234 4.273 1 96.06 84 ILE A N 1
ATOM 657 C CA . ILE A 1 84 ? -10.047 -20.672 5.598 1 96.06 84 ILE A CA 1
ATOM 658 C C . ILE A 1 84 ? -11.078 -19.562 5.5 1 96.06 84 ILE A C 1
ATOM 660 O O . ILE A 1 84 ? -11.898 -19.375 6.406 1 96.06 84 ILE A O 1
ATOM 664 N N . ASP A 1 85 ? -10.977 -18.766 4.418 1 93.94 85 ASP A N 1
ATOM 665 C CA . ASP A 1 85 ? -11.883 -17.656 4.168 1 93.94 85 ASP A CA 1
ATOM 666 C C . ASP A 1 85 ? -12.078 -17.438 2.67 1 93.94 85 ASP A C 1
ATOM 668 O O . ASP A 1 85 ? -11.133 -17.547 1.891 1 93.94 85 ASP A O 1
ATOM 672 N N . ASP A 1 86 ? -13.102 -17.125 2.16 1 96.38 86 ASP A N 1
ATOM 673 C CA . ASP A 1 86 ? -13.445 -17.078 0.743 1 96.38 86 ASP A CA 1
ATOM 674 C C . ASP A 1 86 ? -13.062 -15.734 0.13 1 96.38 86 ASP A C 1
ATOM 676 O O . ASP A 1 86 ? -13.805 -15.18 -0.68 1 96.38 86 ASP A O 1
ATOM 680 N N . ASN A 1 87 ? -11.93 -15.141 0.542 1 98.5 87 ASN A N 1
ATOM 681 C CA . ASN A 1 87 ? -11.617 -13.805 0.061 1 98.5 87 ASN A CA 1
ATOM 682 C C . ASN A 1 87 ? -10.141 -13.68 -0.327 1 98.5 87 ASN A C 1
ATOM 684 O O . ASN A 1 87 ? -9.547 -12.617 -0.167 1 98.5 87 ASN A O 1
ATOM 688 N N . ALA A 1 88 ? -9.547 -14.75 -0.847 1 98.69 88 ALA A N 1
ATOM 689 C CA . ALA A 1 88 ? -8.156 -14.719 -1.296 1 98.69 88 ALA A CA 1
ATOM 690 C C . ALA A 1 88 ? -7.953 -13.664 -2.375 1 98.69 88 ALA A C 1
ATOM 692 O O . ALA A 1 88 ? -6.949 -12.945 -2.369 1 98.69 88 ALA A O 1
ATOM 693 N N . ASP A 1 89 ? -8.867 -13.625 -3.324 1 98.75 89 ASP A N 1
ATOM 694 C CA . ASP A 1 89 ? -8.758 -12.664 -4.418 1 98.75 89 ASP A CA 1
ATOM 695 C C . ASP A 1 89 ? -8.664 -11.234 -3.889 1 98.75 89 ASP A C 1
ATOM 697 O O . ASP A 1 89 ? -7.895 -10.422 -4.41 1 98.75 89 ASP A O 1
ATOM 701 N N . ALA A 1 90 ? -9.438 -10.883 -2.881 1 98.81 90 ALA A N 1
ATOM 702 C CA . ALA A 1 90 ? -9.422 -9.555 -2.273 1 98.81 90 ALA A CA 1
ATOM 703 C C . ALA A 1 90 ? -8.047 -9.234 -1.694 1 98.81 90 ALA A C 1
ATOM 705 O O . ALA A 1 90 ? -7.523 -8.141 -1.895 1 98.81 90 ALA A O 1
ATOM 706 N N . HIS A 1 91 ? -7.488 -10.156 -0.993 1 98.88 91 HIS A N 1
ATOM 707 C CA . HIS A 1 91 ? -6.16 -10 -0.413 1 98.88 91 HIS A CA 1
ATOM 708 C C . HIS A 1 91 ? -5.105 -9.789 -1.496 1 98.88 91 HIS A C 1
ATOM 710 O O . HIS A 1 91 ? -4.258 -8.906 -1.382 1 98.88 91 HIS A O 1
ATOM 716 N N . ILE A 1 92 ? -5.141 -10.602 -2.494 1 98.81 92 ILE A N 1
ATOM 717 C CA . ILE A 1 92 ? -4.16 -10.547 -3.57 1 98.81 92 ILE A CA 1
ATOM 718 C C . ILE A 1 92 ? -4.254 -9.203 -4.293 1 98.81 92 ILE A C 1
ATOM 720 O O . ILE A 1 92 ? -3.242 -8.539 -4.512 1 98.81 92 ILE A O 1
ATOM 724 N N . LEU A 1 93 ? -5.438 -8.797 -4.648 1 98.88 93 LEU A N 1
ATOM 725 C CA . LEU A 1 93 ? -5.633 -7.523 -5.336 1 98.88 93 LEU A CA 1
ATOM 726 C C . LEU A 1 93 ? -5.164 -6.359 -4.469 1 98.88 93 LEU A C 1
ATOM 728 O O . LEU A 1 93 ? -4.492 -5.449 -4.957 1 98.88 93 LEU A O 1
ATOM 732 N N . ALA A 1 94 ? -5.535 -6.395 -3.174 1 98.81 94 ALA A N 1
ATOM 733 C CA . ALA A 1 94 ? -5.102 -5.34 -2.262 1 98.81 94 ALA A CA 1
ATOM 734 C C . ALA A 1 94 ? -3.578 -5.27 -2.189 1 98.81 94 ALA A C 1
ATOM 736 O O . ALA A 1 94 ? -3.008 -4.184 -2.066 1 98.81 94 ALA A O 1
ATOM 737 N N . SER A 1 95 ? -2.936 -6.375 -2.26 1 98.62 95 SER A N 1
ATOM 738 C CA . SER A 1 95 ? -1.478 -6.43 -2.23 1 98.62 95 SER A CA 1
ATOM 739 C C . SER A 1 95 ? -0.875 -5.758 -3.461 1 98.62 95 SER A C 1
ATOM 741 O O . SER A 1 95 ? 0.116 -5.031 -3.354 1 98.62 95 SER A O 1
ATOM 743 N N . ILE A 1 96 ? -1.426 -6.008 -4.605 1 98.31 96 ILE A N 1
ATOM 744 C CA . ILE A 1 96 ? -0.883 -5.516 -5.867 1 98.31 96 ILE A CA 1
ATOM 745 C C . ILE A 1 96 ? -1.177 -4.023 -6.008 1 98.31 96 ILE A C 1
ATOM 747 O O . ILE A 1 96 ? -0.287 -3.238 -6.348 1 98.31 96 ILE A O 1
ATOM 751 N N . ILE A 1 97 ? -2.402 -3.58 -5.711 1 98.31 97 ILE A N 1
ATOM 752 C CA . ILE A 1 97 ? -2.809 -2.189 -5.875 1 98.31 97 ILE A CA 1
ATOM 753 C C . ILE A 1 97 ? -2.143 -1.327 -4.805 1 98.31 97 ILE A C 1
ATOM 755 O O . ILE A 1 97 ? -1.597 -0.263 -5.109 1 98.31 97 ILE A O 1
ATOM 759 N N . GLY A 1 98 ? -2.234 -1.812 -3.57 1 98.19 98 GLY A N 1
ATOM 760 C CA . GLY A 1 98 ? -1.621 -1.105 -2.457 1 98.19 98 GLY A CA 1
ATOM 761 C C . GLY A 1 98 ? -2.623 -0.335 -1.616 1 98.19 98 GLY A C 1
ATOM 762 O O . GLY A 1 98 ? -3.652 0.113 -2.123 1 98.19 98 GLY A O 1
ATOM 763 N N . PRO A 1 99 ? -2.268 -0.103 -0.354 1 98.38 99 PRO A N 1
ATOM 764 C CA . PRO A 1 99 ? -3.223 0.459 0.604 1 98.38 99 PRO A CA 1
ATOM 765 C C . PRO A 1 99 ? -3.172 1.984 0.663 1 98.38 99 PRO A C 1
ATOM 767 O O . PRO A 1 99 ? -3.92 2.602 1.426 1 98.38 99 PRO A O 1
ATOM 770 N N . SER A 1 100 ? -2.297 2.621 -0.206 1 98.38 100 SER A N 1
ATOM 771 C CA . SER A 1 100 ? -2.182 4.059 0.003 1 98.38 100 SER A CA 1
ATOM 772 C C . SER A 1 100 ? -1.874 4.785 -1.303 1 98.38 100 SER A C 1
ATOM 774 O O . SER A 1 100 ? -1.396 4.172 -2.262 1 98.38 100 SER A O 1
ATOM 776 N N . ARG A 1 101 ? -2.207 6.039 -1.335 1 98.44 101 ARG A N 1
ATOM 777 C CA . ARG A 1 101 ? -1.773 7.031 -2.314 1 98.44 101 ARG A CA 1
ATOM 778 C C . ARG A 1 101 ? -1.407 8.344 -1.638 1 98.44 101 ARG A C 1
ATOM 780 O O . ARG A 1 101 ? -1.99 8.703 -0.613 1 98.44 101 ARG A O 1
ATOM 787 N N . CYS A 1 102 ? -0.478 8.992 -2.201 1 98.56 102 CYS A N 1
ATOM 788 C CA . CYS A 1 102 ? -0.019 10.281 -1.686 1 98.56 102 CYS A CA 1
ATOM 789 C C . CYS A 1 102 ? -0.215 11.383 -2.719 1 98.56 102 CYS A C 1
ATOM 791 O O . CYS A 1 102 ? 0.043 11.18 -3.906 1 98.56 102 CYS A O 1
ATOM 793 N N . PHE A 1 103 ? -0.64 12.555 -2.178 1 98.75 103 PHE A N 1
ATOM 794 C CA . PHE A 1 103 ? -0.932 13.711 -3.021 1 98.75 103 PHE A CA 1
ATOM 795 C C . PHE A 1 103 ? -0.21 14.945 -2.51 1 98.75 103 PHE A C 1
ATOM 797 O O . PHE A 1 103 ? -0.022 15.109 -1.302 1 98.75 103 PHE A O 1
ATOM 804 N N . PRO A 1 104 ? 0.145 15.898 -3.4 1 98.75 104 PRO A N 1
ATOM 805 C CA . PRO A 1 104 ? 0.652 17.188 -2.924 1 98.75 104 PRO A CA 1
ATOM 806 C C . PRO A 1 104 ? -0.447 18.078 -2.352 1 98.75 104 PRO A C 1
ATOM 808 O O . PRO A 1 104 ? -1.616 17.938 -2.719 1 98.75 104 PRO A O 1
ATOM 811 N N . VAL A 1 105 ? -0.092 18.828 -1.364 1 98.75 105 VAL A N 1
ATOM 812 C CA . VAL A 1 105 ? -0.889 19.953 -0.881 1 98.75 105 VAL A CA 1
ATOM 813 C C . VAL A 1 105 ? -0.222 21.266 -1.277 1 98.75 105 VAL A C 1
ATOM 815 O O . VAL A 1 105 ? 0.968 21.469 -1.021 1 98.75 105 VAL A O 1
ATOM 818 N N . SER A 1 106 ? -0.967 22.078 -1.897 1 98.75 106 SER A N 1
ATOM 819 C CA . SER A 1 106 ? -0.489 23.391 -2.311 1 98.75 106 SER A CA 1
ATOM 820 C C . SER A 1 106 ? -1.55 24.453 -2.082 1 98.75 106 SER A C 1
ATOM 822 O O . SER A 1 106 ? -2.695 24.312 -2.51 1 98.75 106 SER A O 1
ATOM 824 N N . GLY A 1 107 ? -1.163 25.531 -1.384 1 98 107 GLY A N 1
ATOM 825 C CA . GLY A 1 107 ? -2.119 26.578 -1.072 1 98 107 GLY A CA 1
ATOM 826 C C . GLY A 1 107 ? -3.289 26.094 -0.238 1 98 107 GLY A C 1
ATOM 827 O O . GLY A 1 107 ? -4.422 26.547 -0.432 1 98 107 GLY A O 1
ATOM 828 N N . GLY A 1 108 ? -3.055 25.172 0.555 1 98.06 108 GLY A N 1
ATOM 829 C CA . GLY A 1 108 ? -4.082 24.672 1.454 1 98.06 108 GLY A CA 1
ATOM 830 C C . GLY A 1 108 ? -5.074 23.75 0.77 1 98.06 108 GLY A C 1
ATOM 831 O O . GLY A 1 108 ? -6.102 23.391 1.352 1 98.06 108 GLY A O 1
ATOM 832 N N . ARG A 1 109 ? -4.699 23.328 -0.4 1 98.69 109 ARG A N 1
ATOM 833 C CA . ARG A 1 109 ? -5.637 22.516 -1.175 1 98.69 109 ARG A CA 1
ATOM 834 C C . ARG A 1 109 ? -4.984 21.219 -1.64 1 98.69 109 ARG A C 1
ATOM 836 O O . ARG A 1 109 ? -3.781 21.188 -1.904 1 98.69 109 ARG A O 1
ATOM 843 N N . LEU A 1 110 ? -5.836 20.172 -1.769 1 98.69 110 LEU A N 1
ATOM 844 C CA . LEU A 1 110 ? -5.375 18.938 -2.373 1 98.69 110 LEU A CA 1
ATOM 845 C C . LEU A 1 110 ? -5.094 19.125 -3.861 1 98.69 110 LEU A C 1
ATOM 847 O O . LEU A 1 110 ? -5.965 19.578 -4.609 1 98.69 110 LEU A O 1
ATOM 851 N N . VAL A 1 111 ? -3.855 18.781 -4.316 1 98.81 111 VAL A N 1
ATOM 852 C CA . VAL A 1 111 ? -3.529 18.875 -5.738 1 98.81 111 VAL A CA 1
ATOM 853 C C . VAL A 1 111 ? -3.816 17.531 -6.418 1 98.81 111 VAL A C 1
ATOM 855 O O . VAL A 1 111 ? -3.301 16.5 -6.004 1 98.81 111 VAL A O 1
ATOM 858 N N . ARG A 1 112 ? -4.68 17.578 -7.43 1 97.88 112 ARG A N 1
ATOM 859 C CA . ARG A 1 112 ? -4.988 16.422 -8.266 1 97.88 112 ARG A CA 1
ATOM 860 C C . ARG A 1 112 ? -5.398 16.844 -9.672 1 97.88 112 ARG A C 1
ATOM 862 O O . ARG A 1 112 ? -5.684 18.031 -9.906 1 97.88 112 ARG A O 1
ATOM 869 N N . GLY A 1 113 ? -5.312 15.922 -10.633 1 98.06 113 GLY A N 1
ATOM 870 C CA . GLY A 1 113 ? -5.797 16.219 -11.977 1 98.06 113 GLY A CA 1
ATOM 871 C C . GLY A 1 113 ? -7.293 16.469 -12.023 1 98.06 113 GLY A C 1
ATOM 872 O O . GLY A 1 113 ? -8.023 16.094 -11.109 1 98.06 113 GLY A O 1
ATOM 873 N N . THR A 1 114 ? -7.723 17.016 -13.062 1 97.38 114 THR A N 1
ATOM 874 C CA . THR A 1 114 ? -9.133 17.328 -13.266 1 97.38 114 THR A CA 1
ATOM 875 C C . THR A 1 114 ? -9.992 16.078 -13.109 1 97.38 114 THR A C 1
ATOM 877 O O . THR A 1 114 ? -11.047 16.125 -12.469 1 97.38 114 THR A O 1
ATOM 880 N N . TRP A 1 115 ? -9.664 15.062 -13.758 1 97.62 115 TRP A N 1
ATOM 881 C CA . TRP A 1 115 ? -10.422 13.812 -13.781 1 97.62 115 TRP A CA 1
ATOM 882 C C . TRP A 1 115 ? -9.773 12.766 -12.891 1 97.62 115 TRP A C 1
ATOM 884 O O . TRP A 1 115 ? -9.695 11.586 -13.25 1 97.62 115 TRP A O 1
ATOM 894 N N . GLN A 1 116 ? -9.211 13.219 -11.781 1 98.62 116 GLN A N 1
ATOM 895 C CA . GLN A 1 116 ? -8.492 12.312 -10.891 1 98.62 116 GLN A CA 1
ATOM 896 C C . GLN A 1 116 ? -9.102 12.32 -9.492 1 98.62 116 GLN A C 1
ATOM 898 O O . GLN A 1 116 ? -8.57 12.961 -8.586 1 98.62 116 GLN A O 1
ATOM 903 N N . ASN A 1 117 ? -10.148 11.547 -9.289 1 98.81 117 ASN A N 1
ATOM 904 C CA . ASN A 1 117 ? -10.789 11.352 -7.988 1 98.81 117 ASN A CA 1
ATOM 905 C C . ASN A 1 117 ? -10.039 10.32 -7.148 1 98.81 117 ASN A C 1
ATOM 907 O O . ASN A 1 117 ? -9.258 9.531 -7.676 1 98.81 117 ASN A O 1
ATOM 911 N N . VAL A 1 118 ? -10.227 10.461 -5.871 1 98.88 118 VAL A N 1
ATOM 912 C CA . VAL A 1 118 ? -9.672 9.5 -4.93 1 98.88 118 VAL A CA 1
ATOM 913 C C . VAL A 1 118 ? -10.727 8.453 -4.582 1 98.88 118 VAL A C 1
ATOM 915 O O . VAL A 1 118 ? -11.812 8.789 -4.109 1 98.88 118 VAL A O 1
ATOM 918 N N . PHE A 1 119 ? -10.414 7.141 -4.781 1 98.94 119 PHE A N 1
ATOM 919 C CA . PHE A 1 119 ? -11.383 6.078 -4.527 1 98.94 119 PHE A CA 1
ATOM 920 C C . PHE A 1 119 ? -10.859 5.113 -3.469 1 98.94 119 PHE A C 1
ATOM 922 O O . PHE A 1 119 ? -9.711 4.668 -3.541 1 98.94 119 PHE A O 1
ATOM 929 N N . LEU A 1 120 ? -11.719 4.848 -2.455 1 98.94 120 LEU A N 1
ATOM 930 C CA . LEU A 1 120 ? -11.602 3.611 -1.693 1 98.94 120 LEU A CA 1
ATOM 931 C C . LEU A 1 120 ? -12.055 2.416 -2.523 1 98.94 120 LEU A C 1
ATOM 933 O O . LEU A 1 120 ? -13.18 2.398 -3.027 1 98.94 120 LEU A O 1
ATOM 937 N N . VAL A 1 121 ? -11.172 1.505 -2.701 1 98.88 121 VAL A N 1
ATOM 938 C CA . VAL A 1 121 ? -11.516 0.287 -3.432 1 98.88 121 VAL A CA 1
ATOM 939 C C . VAL A 1 121 ? -11.914 -0.811 -2.449 1 98.88 121 VAL A C 1
ATOM 941 O O . VAL A 1 121 ? -11.055 -1.413 -1.798 1 98.88 121 VAL A O 1
ATOM 944 N N . GLU A 1 122 ? -13.211 -1.088 -2.33 1 98.88 122 GLU A N 1
ATOM 945 C CA . GLU A 1 122 ? -13.711 -2.238 -1.586 1 98.88 122 GLU A CA 1
ATOM 946 C C . GLU A 1 122 ? -13.547 -3.527 -2.387 1 98.88 122 GLU A C 1
ATOM 948 O O . GLU A 1 122 ? -14 -3.619 -3.527 1 98.88 122 GLU A O 1
ATOM 953 N N . LEU A 1 123 ? -12.883 -4.512 -1.755 1 98.88 123 LEU A N 1
ATOM 954 C CA . LEU A 1 123 ? -12.641 -5.75 -2.488 1 98.88 123 LEU A CA 1
ATOM 955 C C . LEU A 1 123 ? -13.281 -6.938 -1.786 1 98.88 123 LEU A C 1
ATOM 957 O O . LEU A 1 123 ? -13.258 -8.055 -2.303 1 98.88 123 LEU A O 1
ATOM 961 N N . ASP A 1 124 ? -13.805 -6.711 -0.627 1 98.69 124 ASP A N 1
ATOM 962 C CA . ASP A 1 124 ? -14.336 -7.785 0.209 1 98.69 124 ASP A CA 1
ATOM 963 C C . ASP A 1 124 ? -15.578 -7.328 0.97 1 98.69 124 ASP A C 1
ATOM 965 O O . ASP A 1 124 ? -15.68 -7.531 2.182 1 98.69 124 ASP A O 1
ATOM 969 N N . GLY A 1 125 ? -16.422 -6.676 0.263 1 98.06 125 GLY A N 1
ATOM 970 C CA . GLY A 1 125 ? -17.641 -6.203 0.879 1 98.06 125 GLY A CA 1
ATOM 971 C C . GLY A 1 125 ? -18.766 -7.227 0.843 1 98.06 125 GLY A C 1
ATOM 972 O O . GLY A 1 125 ? -18.547 -8.367 0.434 1 98.06 125 GLY A O 1
ATOM 973 N N . PRO A 1 126 ? -19.922 -6.852 1.33 1 98.25 126 PRO A N 1
ATOM 974 C CA . PRO A 1 126 ? -20.203 -5.582 2.012 1 98.25 126 PRO A CA 1
ATOM 975 C C . PRO A 1 126 ? -19.562 -5.508 3.4 1 98.25 126 PRO A C 1
ATOM 977 O O . PRO A 1 126 ? -19.391 -6.539 4.059 1 98.25 126 PRO A O 1
ATOM 980 N N . ARG A 1 127 ? -19.141 -4.363 3.74 1 97.62 127 ARG A N 1
ATOM 981 C CA . ARG A 1 127 ? -18.641 -4.059 5.078 1 97.62 127 ARG A CA 1
ATOM 982 C C . ARG A 1 127 ? -19.344 -2.83 5.656 1 97.62 127 ARG A C 1
ATOM 984 O O . ARG A 1 127 ? -19.531 -1.831 4.957 1 97.62 127 ARG A O 1
ATOM 991 N N . HIS A 1 128 ? -19.641 -2.926 6.938 1 96.81 128 HIS A N 1
ATOM 992 C CA . HIS A 1 128 ? -20.328 -1.818 7.598 1 96.81 128 HIS A CA 1
ATOM 993 C C . HIS A 1 128 ? -19.359 -0.677 7.898 1 96.81 128 HIS A C 1
ATOM 995 O O . HIS A 1 128 ? -19.766 0.48 8.008 1 96.81 128 HIS A O 1
ATOM 1001 N N . SER A 1 129 ? -18.156 -1.105 8.023 1 97.31 129 SER A N 1
ATOM 1002 C CA . SER A 1 129 ? -17.219 -0.069 8.422 1 97.31 129 SER A CA 1
ATOM 1003 C C . SER A 1 129 ? -15.828 -0.323 7.828 1 97.31 129 SER A C 1
ATOM 1005 O O . SER A 1 129 ? -15.195 -1.339 8.125 1 97.31 129 SER A O 1
ATOM 1007 N N . ARG A 1 130 ? -15.438 0.522 6.898 1 98.12 130 ARG A N 1
ATOM 1008 C CA . ARG A 1 130 ? -14.062 0.672 6.449 1 98.12 130 ARG A CA 1
ATOM 1009 C C . ARG A 1 130 ? -13.461 1.979 6.957 1 98.12 130 ARG A C 1
ATOM 1011 O O . ARG A 1 130 ? -14.047 3.047 6.785 1 98.12 130 ARG A O 1
ATOM 1018 N N . LYS A 1 131 ? -12.32 1.784 7.551 1 98.69 131 LYS A N 1
ATOM 1019 C CA . LYS A 1 131 ? -11.609 2.982 7.992 1 98.69 131 LYS A CA 1
ATOM 1020 C C . LYS A 1 131 ? -10.609 3.445 6.938 1 98.69 131 LYS A C 1
ATOM 1022 O O . LYS A 1 131 ? -9.984 2.623 6.262 1 98.69 131 LYS A O 1
ATOM 1027 N N . VAL A 1 132 ? -10.484 4.734 6.766 1 98.88 132 VAL A N 1
ATOM 1028 C CA . VAL A 1 132 ? -9.461 5.402 5.973 1 98.88 132 VAL A CA 1
ATOM 1029 C C . VAL A 1 132 ? -8.75 6.453 6.82 1 98.88 132 VAL A C 1
ATOM 1031 O O . VAL A 1 132 ? -9.398 7.301 7.441 1 98.88 132 VAL A O 1
ATOM 1034 N N . ILE A 1 133 ? -7.453 6.371 6.859 1 98.94 133 ILE A N 1
ATOM 1035 C CA . ILE A 1 133 ? -6.668 7.344 7.617 1 98.94 133 ILE A CA 1
ATOM 1036 C C . ILE A 1 133 ? -6.051 8.359 6.66 1 98.94 133 ILE A C 1
ATOM 1038 O O . ILE A 1 133 ? -5.332 7.992 5.727 1 98.94 133 ILE A O 1
ATOM 1042 N N . VAL A 1 134 ? -6.375 9.594 6.883 1 98.94 134 VAL A N 1
ATOM 1043 C CA . VAL A 1 134 ? -5.797 10.703 6.133 1 98.94 134 VAL A CA 1
ATOM 1044 C C . VAL A 1 134 ? -4.742 11.406 6.98 1 98.94 134 VAL A C 1
ATOM 1046 O O . VAL A 1 134 ? -5.039 11.898 8.078 1 98.94 134 VAL A O 1
ATOM 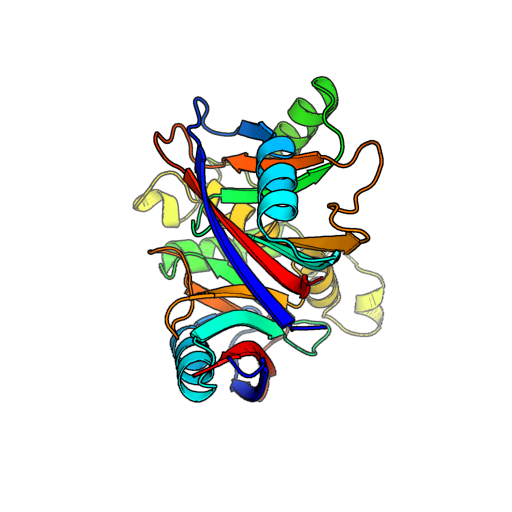1049 N N . THR A 1 135 ? -3.523 11.422 6.527 1 98.88 135 THR A N 1
ATOM 1050 C CA . THR A 1 135 ? -2.416 12.109 7.184 1 98.88 135 THR A CA 1
ATOM 1051 C C . THR A 1 135 ? -1.916 13.266 6.328 1 98.88 135 THR A C 1
ATOM 1053 O O . THR A 1 135 ? -1.445 13.062 5.207 1 98.88 135 THR A O 1
ATOM 1056 N N . VAL A 1 136 ? -2.025 14.43 6.828 1 98.69 136 VAL A N 1
ATOM 1057 C CA . VAL A 1 136 ? -1.55 15.633 6.148 1 98.69 136 VAL A CA 1
ATOM 1058 C C . VAL A 1 136 ? -0.352 16.219 6.898 1 98.69 136 VAL A C 1
ATOM 1060 O O . VAL A 1 136 ? -0.401 16.391 8.117 1 98.69 136 VAL A O 1
ATOM 1063 N N . MET A 1 137 ? 0.686 16.438 6.199 1 98.25 137 MET A N 1
ATOM 1064 C CA . MET A 1 137 ? 1.899 16.953 6.824 1 98.25 137 MET A CA 1
ATOM 1065 C C . MET A 1 137 ? 2.527 18.062 5.973 1 98.25 137 MET A C 1
ATOM 1067 O O . MET A 1 137 ? 2.551 17.953 4.742 1 98.25 137 MET A O 1
ATOM 1071 N N . GLY A 1 138 ? 3.004 19.016 6.617 1 97.44 138 GLY A N 1
ATOM 1072 C CA . GLY A 1 138 ? 3.678 20.094 5.91 1 97.44 138 GLY A CA 1
ATOM 1073 C C . GLY A 1 138 ? 3.689 21.391 6.688 1 97.44 138 GLY A C 1
ATOM 1074 O O . GLY A 1 138 ? 3.564 21.391 7.914 1 97.44 138 GLY A O 1
ATOM 1075 N N . GLU A 1 139 ? 4.035 22.453 6.02 1 95.94 139 GLU A N 1
ATOM 1076 C CA . GLU A 1 139 ? 4.117 23.781 6.613 1 95.94 139 GLU A CA 1
ATOM 1077 C C . GLU A 1 139 ? 2.748 24.469 6.633 1 95.94 139 GLU A C 1
ATOM 1079 O O . GLU A 1 139 ? 1.995 24.375 5.66 1 95.94 139 GLU A O 1
ATOM 1084 N N . GLY A 1 140 ? 2.377 24.844 7.871 1 90.62 140 GLY A N 1
ATOM 1085 C CA . GLY A 1 140 ? 1.155 25.625 8.016 1 90.62 140 GLY A CA 1
ATOM 1086 C C . GLY A 1 140 ? 1.392 27.125 7.973 1 90.62 140 GLY A C 1
ATOM 1087 O O . GLY A 1 140 ? 2.531 27.562 7.832 1 90.62 140 GLY A O 1
ATOM 1088 N N . LYS A 1 141 ? 0.277 27.75 8 1 77.38 141 LYS A N 1
ATOM 1089 C CA . LYS A 1 141 ? 0.379 29.203 8.102 1 77.38 141 LYS A CA 1
ATOM 1090 C C . LYS A 1 141 ? 0.935 29.625 9.461 1 77.38 141 LYS A C 1
ATOM 1092 O O . LYS A 1 141 ? 0.689 28.969 10.469 1 77.38 141 LYS A O 1
ATOM 1097 N N . MET B 1 1 ? 5.707 20.922 18.5 1 73.12 1 MET B N 1
ATOM 1098 C CA . MET B 1 1 ? 6.602 19.781 18.625 1 73.12 1 MET B CA 1
ATOM 1099 C C . MET B 1 1 ? 7.621 19.766 17.484 1 73.12 1 MET B C 1
ATOM 1101 O O . MET B 1 1 ? 7.332 20.234 16.391 1 73.12 1 MET B O 1
ATOM 1105 N N . PRO B 1 2 ? 8.914 19.328 17.875 1 89.12 2 PRO B N 1
ATOM 1106 C CA . PRO B 1 2 ? 9.93 19.422 16.812 1 89.12 2 PRO B CA 1
ATOM 1107 C C . PRO B 1 2 ? 9.68 18.422 15.688 1 89.12 2 PRO B C 1
ATOM 1109 O O . PRO B 1 2 ? 9.164 17.328 15.922 1 89.12 2 PRO B O 1
ATOM 1112 N N . PHE B 1 3 ? 10 18.844 14.547 1 93.56 3 PHE B N 1
ATOM 1113 C CA . PHE B 1 3 ? 9.992 17.953 13.383 1 93.56 3 PHE B CA 1
ATOM 1114 C C . PHE B 1 3 ? 11.242 17.094 13.367 1 93.56 3 PHE B C 1
ATOM 1116 O O . PHE B 1 3 ? 12.352 17.578 13.602 1 93.56 3 PHE B O 1
ATOM 1123 N N . LYS B 1 4 ? 11.023 15.789 13.133 1 95.38 4 LYS B N 1
ATOM 1124 C CA . LYS B 1 4 ? 12.109 14.812 13.164 1 95.38 4 LYS B CA 1
ATOM 1125 C C . LYS B 1 4 ? 12.117 13.961 11.891 1 95.38 4 LYS B C 1
ATOM 1127 O O . LYS B 1 4 ? 11.062 13.656 11.336 1 95.38 4 LYS B O 1
ATOM 1132 N N . VAL B 1 5 ? 13.297 13.664 11.508 1 97.69 5 VAL B N 1
ATOM 1133 C CA . VAL B 1 5 ? 13.531 12.672 10.461 1 97.69 5 VAL B CA 1
ATOM 1134 C C . VAL B 1 5 ? 14.492 11.602 10.969 1 97.69 5 VAL B C 1
ATOM 1136 O O . VAL B 1 5 ? 15.547 11.914 11.516 1 97.69 5 VAL B O 1
ATOM 1139 N N . TYR B 1 6 ? 14.078 10.414 10.891 1 98.31 6 TYR B N 1
ATOM 1140 C CA . TYR B 1 6 ? 14.867 9.242 11.258 1 98.31 6 TYR B CA 1
ATOM 1141 C C . TYR B 1 6 ? 14.953 8.258 10.109 1 98.31 6 TYR B C 1
ATOM 1143 O O . TYR B 1 6 ? 13.953 7.977 9.445 1 98.31 6 TYR B O 1
ATOM 1151 N N . GLN B 1 7 ? 16.172 7.734 9.781 1 98.75 7 GLN B N 1
ATOM 1152 C CA . GLN B 1 7 ? 16.359 6.738 8.734 1 98.75 7 GLN B CA 1
ATOM 1153 C C . GLN B 1 7 ? 17.188 5.555 9.234 1 98.75 7 GLN B C 1
ATOM 1155 O O . GLN B 1 7 ? 18.172 5.742 9.945 1 98.75 7 GLN B O 1
ATOM 1160 N N . LYS B 1 8 ? 16.734 4.43 8.867 1 98.69 8 LYS B N 1
ATOM 1161 C CA . LYS B 1 8 ? 17.422 3.193 9.227 1 98.69 8 LYS B CA 1
ATOM 1162 C C . LYS B 1 8 ? 17.5 2.236 8.039 1 98.69 8 LYS B C 1
ATOM 1164 O O . LYS B 1 8 ? 16.531 2.084 7.301 1 98.69 8 LYS B O 1
ATOM 1169 N N . ILE B 1 9 ? 18.656 1.618 7.848 1 98.75 9 ILE B N 1
ATOM 1170 C CA . ILE B 1 9 ? 18.828 0.592 6.824 1 98.75 9 ILE B CA 1
ATOM 1171 C C . ILE B 1 9 ? 18.719 -0.792 7.457 1 98.75 9 ILE B C 1
ATOM 1173 O O . ILE B 1 9 ? 19.422 -1.093 8.43 1 98.75 9 ILE B O 1
ATOM 1177 N N . LEU B 1 10 ? 17.828 -1.589 6.984 1 98.81 10 LEU B N 1
ATOM 1178 C CA . LEU B 1 10 ? 17.672 -2.982 7.383 1 98.81 10 LEU B CA 1
ATOM 1179 C C . LEU B 1 10 ? 18.172 -3.922 6.289 1 98.81 10 LEU B C 1
ATOM 1181 O O . LEU B 1 10 ? 18.078 -3.604 5.102 1 98.81 10 LEU B O 1
ATOM 1185 N N . THR B 1 11 ? 18.641 -5.082 6.676 1 98.75 11 THR B N 1
ATOM 1186 C CA . THR B 1 11 ? 19.156 -6.055 5.715 1 98.75 11 THR B CA 1
ATOM 1187 C C . THR B 1 11 ? 18.516 -7.418 5.941 1 98.75 11 THR B C 1
ATOM 1189 O O . THR B 1 11 ? 18.391 -7.875 7.082 1 98.75 11 THR B O 1
ATOM 1192 N N . PHE B 1 12 ? 18.141 -8.031 4.848 1 98.75 12 PHE B N 1
ATOM 1193 C CA . PHE B 1 12 ? 17.5 -9.344 4.91 1 98.75 12 PHE B CA 1
ATOM 1194 C C . PHE B 1 12 ? 18.094 -10.273 3.855 1 98.75 12 PHE B C 1
ATOM 1196 O O . PHE B 1 12 ? 18.547 -9.82 2.807 1 98.75 12 PHE B O 1
ATOM 1203 N N . SER B 1 13 ? 18.016 -11.57 4.121 1 98.5 13 SER B N 1
ATOM 1204 C CA . SER B 1 13 ? 18.391 -12.578 3.137 1 98.5 13 SER B CA 1
ATOM 1205 C C . SER B 1 13 ? 17.188 -13.375 2.674 1 98.5 13 SER B C 1
ATOM 1207 O O . SER B 1 13 ? 16.188 -13.492 3.402 1 98.5 13 SER B O 1
ATOM 1209 N N . SER B 1 14 ? 17.266 -13.758 1.446 1 98.38 14 SER B N 1
ATOM 1210 C CA . SER B 1 14 ? 16.219 -14.641 0.917 1 98.38 14 SER B CA 1
ATOM 1211 C C . SER B 1 14 ? 16.797 -15.992 0.5 1 98.38 14 SER B C 1
ATOM 1213 O O . SER B 1 14 ? 18 -16.109 0.257 1 98.38 14 SER B O 1
ATOM 1215 N N . THR B 1 15 ? 15.883 -17.062 0.413 1 98.31 15 THR B N 1
ATO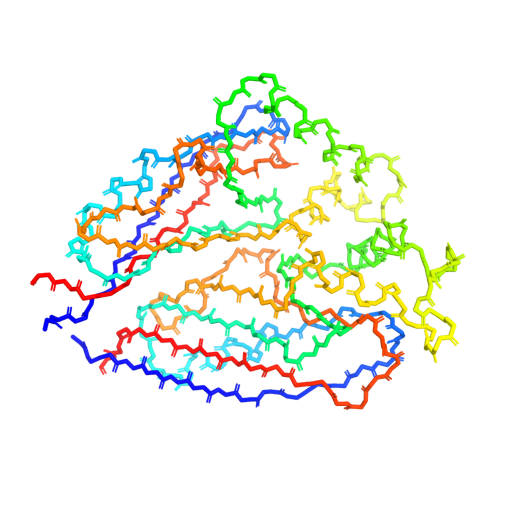M 1216 C CA . THR B 1 15 ? 16.344 -18.422 0.167 1 98.31 15 THR B CA 1
ATOM 1217 C C . THR B 1 15 ? 15.672 -19 -1.067 1 98.31 15 THR B C 1
ATOM 1219 O O . THR B 1 15 ? 16.078 -20.062 -1.56 1 98.31 15 THR B O 1
ATOM 1222 N N . LYS B 1 16 ? 14.672 -18.438 -1.574 1 98.31 16 LYS B N 1
ATOM 1223 C CA . LYS B 1 16 ? 13.914 -18.891 -2.74 1 98.31 16 LYS B CA 1
ATOM 1224 C C . LYS B 1 16 ? 13.867 -17.812 -3.818 1 98.31 16 LYS B C 1
ATOM 1226 O O . LYS B 1 16 ? 14.117 -16.625 -3.541 1 98.31 16 LYS B O 1
ATOM 1231 N N . ARG B 1 17 ? 13.656 -18.25 -5.078 1 97.75 17 ARG B N 1
ATOM 1232 C CA . ARG B 1 17 ? 13.555 -17.297 -6.184 1 97.75 17 ARG B CA 1
ATOM 1233 C C . ARG B 1 17 ? 12.508 -16.234 -5.891 1 97.75 17 ARG B C 1
ATOM 1235 O O . ARG B 1 17 ? 12.75 -15.039 -6.102 1 97.75 17 ARG B O 1
ATOM 1242 N N . LYS B 1 18 ? 11.32 -16.656 -5.594 1 98.69 18 LYS B N 1
ATOM 1243 C CA . LYS B 1 18 ? 10.266 -15.773 -5.113 1 98.69 18 LYS B CA 1
ATOM 1244 C C . LYS B 1 18 ? 9.891 -16.094 -3.67 1 98.69 18 LYS B C 1
ATOM 1246 O O . LYS B 1 18 ? 9.688 -17.266 -3.328 1 98.69 18 LYS B O 1
ATOM 1251 N N . GLU B 1 19 ? 9.844 -15.078 -2.84 1 98.69 19 GLU B N 1
ATOM 1252 C CA . GLU B 1 19 ? 9.633 -15.273 -1.408 1 98.69 19 GLU B CA 1
ATOM 1253 C C . GLU B 1 19 ? 9.031 -14.031 -0.76 1 98.69 19 GLU B C 1
ATOM 1255 O O . GLU B 1 19 ? 9.391 -12.906 -1.114 1 98.69 19 GLU B O 1
ATOM 1260 N N . LEU B 1 20 ? 8.031 -14.234 0.127 1 98.88 20 LEU B N 1
ATOM 1261 C CA . LEU B 1 20 ? 7.559 -13.164 0.998 1 98.88 20 LEU B CA 1
ATOM 1262 C C . LEU B 1 20 ? 8.258 -13.211 2.352 1 98.88 20 LEU B C 1
ATOM 1264 O O . LEU B 1 20 ? 8.18 -14.219 3.061 1 98.88 20 LEU B O 1
ATOM 1268 N N . ILE B 1 21 ? 8.93 -12.156 2.707 1 98.88 21 ILE B N 1
ATOM 1269 C CA . ILE B 1 21 ? 9.633 -12.055 3.98 1 98.88 21 ILE B CA 1
ATOM 1270 C C . ILE B 1 21 ? 8.93 -11.039 4.879 1 98.88 21 ILE B C 1
ATOM 1272 O O . ILE B 1 21 ? 8.859 -9.852 4.551 1 98.88 21 ILE B O 1
ATOM 1276 N N . ASP B 1 22 ? 8.445 -11.516 6.012 1 98.88 22 ASP B N 1
ATOM 1277 C CA . ASP B 1 22 ? 7.762 -10.641 6.961 1 98.88 22 ASP B CA 1
ATOM 1278 C C . ASP B 1 22 ? 8.758 -9.773 7.723 1 98.88 22 ASP B C 1
ATOM 1280 O O . ASP B 1 22 ? 9.555 -10.281 8.516 1 98.88 22 ASP B O 1
ATOM 1284 N N . ILE B 1 23 ? 8.602 -8.453 7.508 1 98.88 23 ILE B N 1
ATOM 1285 C CA . ILE B 1 23 ? 9.562 -7.559 8.141 1 98.88 23 ILE B CA 1
ATOM 1286 C C . ILE B 1 23 ? 8.836 -6.598 9.078 1 98.88 23 ILE B C 1
ATOM 1288 O O . ILE B 1 23 ? 9.344 -5.512 9.375 1 98.88 23 ILE B O 1
ATOM 1292 N N . THR B 1 24 ? 7.688 -6.934 9.5 1 98.88 24 THR B N 1
ATOM 1293 C CA . THR B 1 24 ? 6.801 -6.09 10.297 1 98.88 24 THR B CA 1
ATOM 1294 C C . THR B 1 24 ? 7.48 -5.66 11.586 1 98.88 24 THR B C 1
ATOM 1296 O O . THR B 1 24 ? 7.5 -4.473 11.922 1 98.88 24 THR B O 1
ATOM 1299 N N . ARG B 1 25 ? 7.992 -6.566 12.344 1 98.81 25 ARG B N 1
ATOM 1300 C CA . ARG B 1 25 ? 8.57 -6.277 13.656 1 98.81 25 ARG B CA 1
ATOM 1301 C C . ARG B 1 25 ? 9.75 -5.312 13.531 1 98.81 25 ARG B C 1
ATOM 1303 O O . ARG B 1 25 ? 9.922 -4.426 14.367 1 98.81 25 ARG B O 1
ATOM 1310 N N . GLU B 1 26 ? 10.586 -5.531 12.531 1 98.88 26 GLU B N 1
ATOM 1311 C CA . GLU B 1 26 ? 11.727 -4.652 12.312 1 98.88 26 GLU B CA 1
ATOM 1312 C C . GLU B 1 26 ? 11.281 -3.232 11.984 1 98.88 26 GLU B C 1
ATOM 1314 O O . GLU B 1 26 ? 11.883 -2.262 12.453 1 98.88 26 GLU B O 1
ATOM 1319 N N . VAL B 1 27 ? 10.25 -3.064 11.141 1 98.94 27 VAL B N 1
ATOM 1320 C CA . VAL B 1 27 ? 9.719 -1.757 10.781 1 98.94 27 VAL B CA 1
ATOM 1321 C C . VAL B 1 27 ? 9.125 -1.083 12.016 1 98.94 27 VAL B C 1
ATOM 1323 O O . VAL B 1 27 ? 9.359 0.103 12.258 1 98.94 27 VAL B O 1
ATOM 1326 N N . GLU B 1 28 ? 8.352 -1.849 12.805 1 98.88 28 GLU B N 1
ATOM 1327 C CA . GLU B 1 28 ? 7.758 -1.31 14.023 1 98.88 28 GLU B CA 1
ATOM 1328 C C . GLU B 1 28 ? 8.828 -0.835 14.992 1 98.88 28 GLU B C 1
ATOM 1330 O O . GLU B 1 28 ? 8.672 0.195 15.656 1 98.88 28 GLU B O 1
ATOM 1335 N N . ARG B 1 29 ? 9.867 -1.584 15.141 1 98.88 29 ARG B N 1
ATOM 1336 C CA . ARG B 1 29 ? 10.977 -1.189 16 1 98.88 29 ARG B CA 1
ATOM 1337 C C . ARG B 1 29 ? 11.609 0.113 15.523 1 98.88 29 ARG B C 1
ATOM 1339 O O . ARG B 1 29 ? 11.969 0.97 16.328 1 98.88 29 ARG B O 1
ATOM 1346 N N . ALA B 1 30 ? 11.852 0.243 14.219 1 98.81 30 ALA B N 1
ATOM 1347 C CA . ALA B 1 30 ? 12.406 1.473 13.656 1 98.81 30 ALA B CA 1
ATOM 1348 C C . ALA B 1 30 ? 11.523 2.672 13.984 1 98.81 30 ALA B C 1
ATOM 1350 O O . ALA B 1 30 ? 12.023 3.75 14.32 1 98.81 30 ALA B O 1
ATOM 1351 N N . VAL B 1 31 ? 10.234 2.51 13.875 1 98.81 31 VAL B N 1
ATOM 1352 C CA . VAL B 1 31 ? 9.297 3.582 14.195 1 98.81 31 VAL B CA 1
ATOM 1353 C C . VAL B 1 31 ? 9.445 3.967 15.672 1 98.81 31 VAL B C 1
ATOM 1355 O O . VAL B 1 31 ? 9.523 5.152 16 1 98.81 31 VAL B O 1
ATOM 1358 N N . ALA B 1 32 ? 9.477 2.979 16.516 1 98.62 32 ALA B N 1
ATOM 1359 C CA . ALA B 1 32 ? 9.633 3.238 17.953 1 98.62 32 ALA B CA 1
ATOM 1360 C C . ALA B 1 32 ? 10.93 3.982 18.234 1 98.62 32 ALA B C 1
ATOM 1362 O O . ALA B 1 32 ? 10.953 4.918 19.031 1 98.62 32 ALA B O 1
ATOM 1363 N N . GLU B 1 33 ? 11.984 3.592 17.625 1 98.56 33 GLU B N 1
ATOM 1364 C CA . GLU B 1 33 ? 13.305 4.184 17.812 1 98.56 33 GLU B CA 1
ATOM 1365 C C . GLU B 1 33 ? 13.344 5.625 17.312 1 98.56 33 GLU B C 1
ATOM 1367 O O . GLU B 1 33 ? 14.133 6.434 17.812 1 98.56 33 GLU B O 1
ATOM 1372 N N . SER B 1 34 ? 12.562 5.965 16.375 1 98.12 34 SER B N 1
ATOM 1373 C CA . SER B 1 34 ? 12.602 7.258 15.711 1 98.12 34 SER B CA 1
ATOM 1374 C C . SER B 1 34 ? 12.25 8.391 16.672 1 98.12 34 SER B C 1
ATOM 1376 O O . SER B 1 34 ? 12.703 9.523 16.5 1 98.12 34 SER B O 1
ATOM 1378 N N . GLY B 1 35 ? 11.281 8.078 17.656 1 97.81 35 GLY B N 1
ATOM 1379 C CA . GLY B 1 35 ? 10.773 9.102 18.547 1 97.81 35 GLY B CA 1
ATOM 1380 C C . GLY B 1 35 ? 9.68 9.953 17.922 1 97.81 35 GLY B C 1
ATOM 1381 O O . GLY B 1 35 ? 9.219 10.922 18.531 1 97.81 35 GLY B O 1
ATOM 1382 N N . VAL B 1 36 ? 9.336 9.688 16.688 1 98.12 36 VAL B N 1
ATOM 1383 C CA . VAL B 1 36 ? 8.234 10.391 16.047 1 98.12 36 VAL B CA 1
ATOM 1384 C C . VAL B 1 36 ? 6.906 9.969 16.672 1 98.12 36 VAL B C 1
ATOM 1386 O O . VAL B 1 36 ? 6.645 8.773 16.844 1 98.12 36 VAL B O 1
ATOM 1389 N N . GLU B 1 37 ? 6.094 10.93 17.062 1 98 37 GLU B N 1
ATOM 1390 C CA . GLU B 1 37 ? 4.809 10.648 17.688 1 98 37 GLU B CA 1
ATOM 1391 C C . GLU B 1 37 ? 3.676 10.672 16.672 1 98 37 GLU B C 1
ATOM 1393 O O . GLU B 1 37 ? 2.768 9.836 16.719 1 98 37 GLU B O 1
ATOM 1398 N N . GLU B 1 38 ? 3.662 11.656 15.805 1 98.12 38 GLU B N 1
ATOM 1399 C CA . GLU B 1 38 ? 2.701 11.797 14.711 1 98.12 38 GLU B CA 1
ATOM 1400 C C . GLU B 1 38 ? 3.404 12.062 13.383 1 98.12 38 GLU B C 1
ATOM 1402 O O . GLU B 1 38 ? 4.23 12.969 13.281 1 98.12 38 GLU B O 1
ATOM 1407 N N . GLY B 1 39 ? 3.172 11.242 12.406 1 98.44 39 GLY B N 1
ATOM 1408 C CA . GLY B 1 39 ? 3.836 11.406 11.117 1 98.44 39 GLY B CA 1
ATOM 1409 C C . GLY B 1 39 ? 3.635 10.227 10.188 1 98.44 39 GLY B C 1
ATOM 1410 O O . GLY B 1 39 ? 2.529 9.695 10.078 1 98.44 39 GLY B O 1
ATOM 1411 N N . THR B 1 40 ? 4.645 9.945 9.391 1 98.75 40 THR B N 1
ATOM 1412 C CA . THR B 1 40 ? 4.586 8.867 8.414 1 98.75 40 THR B CA 1
ATOM 1413 C C . THR B 1 40 ? 5.852 8.016 8.469 1 98.75 40 THR B C 1
ATOM 1415 O O . THR B 1 40 ? 6.883 8.461 8.969 1 98.75 40 THR B O 1
ATOM 1418 N N . CYS B 1 41 ? 5.684 6.777 8.023 1 98.88 41 CYS B N 1
ATOM 1419 C CA . CYS B 1 41 ? 6.77 5.82 7.871 1 98.88 41 CYS B CA 1
ATOM 1420 C C . CYS B 1 41 ? 6.801 5.254 6.453 1 98.88 41 CYS B C 1
ATOM 1422 O O . CYS B 1 41 ? 5.863 4.57 6.035 1 98.88 41 CYS B O 1
ATOM 1424 N N . MET B 1 42 ? 7.848 5.527 5.734 1 98.88 42 MET B N 1
ATOM 1425 C CA . MET B 1 42 ? 8.055 4.965 4.402 1 98.88 42 MET B CA 1
ATOM 1426 C C . MET B 1 42 ? 8.992 3.766 4.457 1 98.88 42 MET B C 1
ATOM 1428 O O . MET B 1 42 ? 10.094 3.859 5.008 1 98.88 42 MET B O 1
ATOM 1432 N N . VAL B 1 43 ? 8.531 2.654 3.93 1 98.94 43 VAL B N 1
ATOM 1433 C CA . VAL B 1 43 ? 9.344 1.456 3.73 1 98.94 43 VAL B CA 1
ATOM 1434 C C . VAL B 1 43 ? 9.727 1.329 2.258 1 98.94 43 VAL B C 1
ATOM 1436 O O . VAL B 1 43 ? 8.852 1.229 1.391 1 98.94 43 VAL B O 1
ATOM 1439 N N . PHE B 1 44 ? 11.07 1.349 1.942 1 98.88 44 PHE B N 1
ATOM 1440 C CA . PHE B 1 44 ? 11.539 1.441 0.565 1 98.88 44 PHE B CA 1
ATOM 1441 C C . PHE B 1 44 ? 12.617 0.401 0.291 1 98.88 44 PHE B C 1
ATOM 1443 O O . PHE B 1 44 ? 13.547 0.241 1.082 1 98.88 44 PHE B O 1
ATOM 1450 N N . VAL B 1 45 ? 12.484 -0.304 -0.799 1 98.75 45 VAL B N 1
ATOM 1451 C CA . VAL B 1 45 ? 13.516 -1.253 -1.218 1 98.75 45 VAL B CA 1
ATOM 1452 C C . VAL B 1 45 ? 14.258 -0.704 -2.43 1 98.75 45 VAL B C 1
ATOM 1454 O O . VAL B 1 45 ? 13.688 -0.579 -3.516 1 98.75 45 VAL B O 1
ATOM 1457 N N . PRO B 1 46 ? 15.609 -0.378 -2.318 1 98.56 46 PRO B N 1
ATOM 1458 C CA . PRO B 1 46 ? 16.375 0.185 -3.432 1 98.56 46 PRO B CA 1
ATOM 1459 C C . PRO B 1 46 ? 16.891 -0.883 -4.395 1 98.56 46 PRO B C 1
ATOM 1461 O O . PRO B 1 46 ? 18.094 -0.919 -4.699 1 98.56 46 PRO B O 1
ATOM 1464 N N . HIS B 1 47 ? 16.016 -1.671 -4.926 1 98.31 47 HIS B N 1
ATOM 1465 C CA . HIS B 1 47 ? 16.328 -2.752 -5.855 1 98.31 47 HIS B CA 1
ATOM 1466 C C . HIS B 1 47 ? 15.344 -2.783 -7.016 1 98.31 47 HIS B C 1
ATOM 1468 O O . HIS B 1 47 ? 14.164 -2.471 -6.84 1 98.31 47 HIS B O 1
ATOM 1474 N N . ALA B 1 48 ? 15.805 -3.174 -8.172 1 98.5 48 ALA B N 1
ATOM 1475 C CA . ALA B 1 48 ? 14.969 -3.193 -9.367 1 98.5 48 ALA B CA 1
ATOM 1476 C C . ALA B 1 48 ? 14.156 -4.484 -9.445 1 98.5 48 ALA B C 1
ATOM 1478 O O . ALA B 1 48 ? 13.25 -4.602 -10.273 1 98.5 48 ALA B O 1
ATOM 1479 N N . THR B 1 49 ? 14.43 -5.527 -8.578 1 98.62 49 THR B N 1
ATOM 1480 C CA . THR B 1 49 ? 13.773 -6.824 -8.688 1 98.62 49 THR B CA 1
ATOM 1481 C C . THR B 1 49 ? 13.164 -7.238 -7.352 1 98.62 49 THR B C 1
ATOM 1483 O O . THR B 1 49 ? 13.078 -8.43 -7.043 1 98.62 49 THR B O 1
ATOM 1486 N N . ALA B 1 50 ? 12.812 -6.309 -6.504 1 98.81 50 ALA B N 1
ATOM 1487 C CA . ALA B 1 50 ? 12.094 -6.504 -5.25 1 98.81 50 ALA B CA 1
ATOM 1488 C C . ALA B 1 50 ? 11.016 -5.434 -5.062 1 98.81 50 ALA B C 1
ATOM 1490 O O . ALA B 1 50 ? 11.031 -4.41 -5.746 1 98.81 50 ALA B O 1
ATOM 1491 N N . ALA B 1 51 ? 10.156 -5.715 -4.207 1 98.88 51 ALA B N 1
ATOM 1492 C CA . ALA B 1 51 ? 9.039 -4.812 -3.951 1 98.88 51 ALA B CA 1
ATOM 1493 C C . ALA B 1 51 ? 8.594 -4.891 -2.494 1 98.88 51 ALA B C 1
ATOM 1495 O O . ALA B 1 51 ? 9.211 -5.59 -1.687 1 98.88 51 ALA B O 1
ATOM 1496 N N . VAL B 1 52 ? 7.633 -4.059 -2.086 1 98.94 52 VAL B N 1
ATOM 1497 C CA . VAL B 1 52 ? 7.035 -4.07 -0.756 1 98.94 52 VAL B CA 1
ATOM 1498 C C . VAL B 1 52 ? 5.516 -4.184 -0.874 1 98.94 52 VAL B C 1
ATOM 1500 O O . VAL B 1 52 ? 4.895 -3.492 -1.686 1 98.94 52 VAL B O 1
ATOM 1503 N N . ILE B 1 53 ? 4.926 -5.102 -0.084 1 98.94 53 ILE B N 1
ATOM 1504 C CA . ILE B 1 53 ? 3.473 -5.168 0.017 1 98.94 53 ILE B CA 1
ATOM 1505 C C . ILE B 1 53 ? 3.059 -5.215 1.485 1 98.94 53 ILE B C 1
ATOM 1507 O O . ILE B 1 53 ? 3.9 -5.398 2.369 1 98.94 53 ILE B O 1
ATOM 1511 N N . ALA B 1 54 ? 1.773 -4.914 1.749 1 98.81 54 ALA B N 1
ATOM 1512 C CA . ALA B 1 54 ? 1.173 -5.047 3.074 1 98.81 54 ALA B CA 1
ATOM 1513 C C . ALA B 1 54 ? -0.061 -5.945 3.029 1 98.81 54 ALA B C 1
ATOM 1515 O O . ALA B 1 54 ? -1.011 -5.668 2.293 1 98.81 54 ALA B O 1
ATOM 1516 N N . ASN B 1 55 ? -0.008 -7.016 3.76 1 98.75 55 ASN B N 1
ATOM 1517 C CA . ASN B 1 55 ? -1.138 -7.938 3.791 1 98.75 55 ASN B CA 1
ATOM 1518 C C . ASN B 1 55 ? -1.026 -8.922 4.949 1 98.75 55 ASN B C 1
ATOM 1520 O O . ASN B 1 55 ? -0.221 -8.727 5.863 1 98.75 55 ASN B O 1
ATOM 1524 N N . GLU B 1 56 ? -1.96 -9.883 4.945 1 98.62 56 GLU B N 1
ATOM 1525 C CA . GLU B 1 56 ? -2.074 -10.82 6.059 1 98.62 56 GLU B CA 1
ATOM 1526 C C . GLU B 1 56 ? -0.993 -11.898 5.988 1 98.62 56 GLU B C 1
ATOM 1528 O O . GLU B 1 56 ? -0.704 -12.422 4.91 1 98.62 56 GLU B O 1
ATOM 1533 N N . HIS B 1 57 ? -0.372 -12.148 7.223 1 98.5 57 HIS B N 1
ATOM 1534 C CA . HIS B 1 57 ? 0.568 -13.258 7.324 1 98.5 57 HIS B CA 1
ATOM 1535 C C . HIS B 1 57 ? -0.161 -14.578 7.578 1 98.5 57 HIS B C 1
ATOM 1537 O O . HIS B 1 57 ? -0.301 -15.008 8.727 1 98.5 57 HIS B O 1
ATOM 1543 N N . GLU B 1 58 ? -0.646 -15.188 6.656 1 98.56 58 GLU B N 1
ATOM 1544 C CA . GLU B 1 58 ? -1.265 -16.5 6.637 1 98.56 58 GLU B CA 1
ATOM 1545 C C . GLU B 1 58 ? -0.683 -17.375 5.523 1 98.56 58 GLU B C 1
ATOM 1547 O O . GLU B 1 58 ? -0.625 -16.953 4.367 1 98.56 58 GLU B O 1
ATOM 1552 N N . HIS B 1 59 ? -0.201 -18.578 5.82 1 98 59 HIS B N 1
ATOM 1553 C CA . HIS B 1 59 ? 0.645 -19.375 4.945 1 98 59 HIS B CA 1
ATOM 1554 C C . HIS B 1 59 ? -0.051 -19.656 3.617 1 98 59 HIS B C 1
ATOM 1556 O O . HIS B 1 59 ? 0.579 -19.609 2.559 1 98 59 HIS B O 1
ATOM 1562 N N . GLY B 1 60 ? -1.253 -20.109 3.68 1 98.31 60 GLY B N 1
ATOM 1563 C CA . GLY B 1 60 ? -1.994 -20.328 2.447 1 98.31 60 GLY B CA 1
ATOM 1564 C C . GLY B 1 60 ? -2.086 -19.094 1.573 1 98.31 60 GLY B C 1
ATOM 1565 O O . GLY B 1 60 ? -1.929 -19.172 0.354 1 98.31 60 GLY B O 1
ATOM 1566 N N . LEU B 1 61 ? -2.359 -17.922 2.201 1 98.62 61 LEU B N 1
ATOM 1567 C CA . LEU B 1 61 ? -2.461 -16.656 1.48 1 98.62 61 LEU B CA 1
ATOM 1568 C C . LEU B 1 61 ? -1.115 -16.266 0.881 1 98.62 61 LEU B C 1
ATOM 1570 O O . LEU B 1 61 ? -1.053 -15.781 -0.251 1 98.62 61 LEU B O 1
ATOM 1574 N N . MET B 1 62 ? -0.083 -16.422 1.659 1 98.69 62 MET B N 1
ATOM 1575 C CA . MET B 1 62 ? 1.255 -16.109 1.164 1 98.69 62 MET B CA 1
ATOM 1576 C C . MET B 1 62 ? 1.573 -16.922 -0.086 1 98.69 62 MET B C 1
ATOM 1578 O O . MET B 1 62 ? 2.109 -16.391 -1.06 1 98.69 62 MET B O 1
ATOM 1582 N N . SER B 1 63 ? 1.269 -18.188 -0.072 1 98.5 63 SER B N 1
ATOM 1583 C CA . SER B 1 63 ? 1.438 -19.031 -1.247 1 98.5 63 SER B CA 1
ATOM 1584 C C . SER B 1 63 ? 0.59 -18.547 -2.414 1 98.5 63 SER B C 1
ATOM 1586 O O . SER B 1 63 ? 1.033 -18.562 -3.562 1 98.5 63 SER B O 1
ATOM 1588 N N . ASP B 1 64 ? -0.612 -18.172 -2.127 1 98.75 64 ASP B N 1
ATOM 1589 C CA . ASP B 1 64 ? -1.531 -17.688 -3.148 1 98.75 64 ASP B CA 1
ATOM 1590 C C . ASP B 1 64 ? -0.988 -16.422 -3.811 1 98.75 64 ASP B C 1
ATOM 1592 O O . ASP B 1 64 ? -1.082 -16.266 -5.031 1 98.75 64 ASP B O 1
ATOM 1596 N N . ILE B 1 65 ? -0.479 -15.461 -3.033 1 98.81 65 ILE B N 1
ATOM 1597 C CA . ILE B 1 65 ? 0.067 -14.211 -3.566 1 98.81 65 ILE B CA 1
ATOM 1598 C C . ILE B 1 65 ? 1.212 -14.523 -4.527 1 98.81 65 ILE B C 1
ATOM 1600 O O . ILE B 1 65 ? 1.247 -14.008 -5.648 1 98.81 65 ILE B O 1
ATOM 1604 N N . LEU B 1 66 ? 2.092 -15.359 -4.133 1 98.75 66 LEU B N 1
ATOM 1605 C CA . LEU B 1 66 ? 3.227 -15.711 -4.98 1 98.75 66 LEU B CA 1
ATOM 1606 C C . LEU B 1 66 ? 2.762 -16.406 -6.258 1 98.75 66 LEU B C 1
ATOM 1608 O O . LEU B 1 66 ? 3.293 -16.141 -7.34 1 98.75 66 LEU B O 1
ATOM 1612 N N . ARG B 1 67 ? 1.863 -17.297 -6.145 1 98.5 67 ARG B N 1
ATOM 1613 C CA . ARG B 1 67 ? 1.302 -17.969 -7.312 1 98.5 67 ARG B CA 1
ATOM 1614 C C . ARG B 1 67 ? 0.667 -16.953 -8.266 1 98.5 67 ARG B C 1
ATOM 1616 O O . ARG B 1 67 ? 0.879 -17.016 -9.477 1 98.5 67 ARG B O 1
ATOM 1623 N N . ALA B 1 68 ? -0.142 -16.078 -7.73 1 98.56 68 ALA B N 1
ATOM 1624 C CA . ALA B 1 68 ? -0.818 -15.078 -8.539 1 98.56 68 ALA B CA 1
ATOM 1625 C C . ALA B 1 68 ? 0.191 -14.211 -9.297 1 98.56 68 ALA B C 1
ATOM 1627 O O . ALA B 1 68 ? -0.005 -13.906 -10.477 1 98.56 68 ALA B O 1
ATOM 1628 N N . LEU B 1 69 ? 1.246 -13.766 -8.68 1 98.44 69 LEU B N 1
ATOM 1629 C CA . LEU B 1 69 ? 2.283 -12.961 -9.312 1 98.44 69 LEU B CA 1
ATOM 1630 C C . LEU B 1 69 ? 2.945 -13.727 -10.453 1 98.44 69 LEU B C 1
ATOM 1632 O O . LEU B 1 69 ? 3.17 -13.164 -11.531 1 98.44 69 LEU B O 1
ATOM 1636 N N . THR B 1 70 ? 3.225 -14.953 -10.219 1 98.19 70 THR B N 1
ATOM 1637 C CA . THR B 1 70 ? 3.857 -15.781 -11.234 1 98.19 70 THR B CA 1
ATOM 1638 C C . THR B 1 70 ? 2.945 -15.938 -12.445 1 98.19 70 THR B C 1
ATOM 1640 O O . THR B 1 70 ? 3.414 -15.938 -13.586 1 98.19 70 THR B O 1
ATOM 1643 N N . GLU B 1 71 ? 1.72 -16.125 -12.18 1 97.56 71 GLU B N 1
ATOM 1644 C CA . GLU B 1 71 ? 0.757 -16.266 -13.273 1 97.56 71 GLU B CA 1
ATOM 1645 C C . GLU B 1 71 ? 0.566 -14.953 -14.016 1 97.56 71 GLU B C 1
ATOM 1647 O O . GLU B 1 71 ? 0.357 -14.945 -15.234 1 97.56 71 GLU B O 1
ATOM 1652 N N . LEU B 1 72 ? 0.591 -13.875 -13.32 1 97.38 72 LEU B N 1
ATOM 1653 C CA . LEU B 1 72 ? 0.431 -12.547 -13.914 1 97.38 72 LEU B CA 1
ATOM 1654 C C . LEU B 1 72 ? 1.578 -12.242 -14.867 1 97.38 72 LEU B C 1
ATOM 1656 O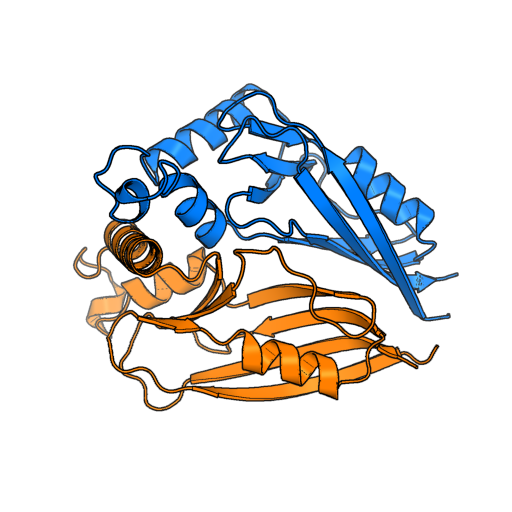 O . LEU B 1 72 ? 1.362 -11.664 -15.938 1 97.38 72 LEU B O 1
ATOM 1660 N N . VAL B 1 73 ? 2.799 -12.5 -14.461 1 98.06 73 VAL B N 1
ATOM 1661 C CA . VAL B 1 73 ? 3.992 -12.312 -15.273 1 98.06 73 VAL B CA 1
ATOM 1662 C C . VAL B 1 73 ? 4.824 -13.594 -15.281 1 98.06 73 VAL B C 1
ATOM 1664 O O . VAL B 1 73 ? 5.781 -13.719 -14.516 1 98.06 73 VAL B O 1
ATOM 1667 N N . PRO B 1 74 ? 4.457 -14.43 -16.234 1 97.88 74 PRO B N 1
ATOM 1668 C CA . PRO B 1 74 ? 5.211 -15.688 -16.297 1 97.88 74 PRO B CA 1
ATOM 1669 C C . PRO B 1 74 ? 6.672 -15.477 -16.688 1 97.88 74 PRO B C 1
ATOM 1671 O O . PRO B 1 74 ? 6.973 -14.641 -17.547 1 97.88 74 PRO B O 1
ATOM 1674 N N . PRO B 1 75 ? 7.574 -16.281 -16 1 96.75 75 PRO B N 1
ATOM 1675 C CA . PRO B 1 75 ? 8.992 -16.062 -16.281 1 96.75 75 PRO B CA 1
ATOM 1676 C C . PRO B 1 75 ? 9.391 -16.469 -17.703 1 96.75 75 PRO B C 1
ATOM 1678 O O . PRO B 1 75 ? 10.352 -15.922 -18.25 1 96.75 75 PRO B O 1
ATOM 1681 N N . ASP B 1 76 ? 8.758 -17.344 -18.375 1 94.19 76 ASP B N 1
ATOM 1682 C CA . ASP B 1 76 ? 9.18 -17.938 -19.641 1 94.19 76 ASP B CA 1
ATOM 1683 C C . ASP B 1 76 ? 8.281 -17.5 -20.781 1 94.19 76 ASP B C 1
ATOM 1685 O O . ASP B 1 76 ? 7.949 -18.297 -21.656 1 94.19 76 ASP B O 1
ATOM 1689 N N . LYS B 1 77 ? 7.926 -16.312 -20.812 1 95.38 77 LYS B N 1
ATOM 1690 C CA . LYS B 1 77 ? 7.027 -15.82 -21.859 1 95.38 77 LYS B CA 1
ATOM 1691 C C . LYS B 1 77 ? 7.812 -15.195 -23.016 1 95.38 77 LYS B C 1
ATOM 1693 O O . LYS B 1 77 ? 7.254 -14.445 -23.812 1 95.38 77 LYS B O 1
ATOM 1698 N N . GLY B 1 78 ? 9.117 -15.539 -23.125 1 96 78 GLY B N 1
ATOM 1699 C CA . GLY B 1 78 ? 9.938 -15.023 -24.219 1 96 78 GLY B CA 1
ATOM 1700 C C . GLY B 1 78 ? 10.211 -13.539 -24.109 1 96 78 GLY B C 1
ATOM 1701 O O . GLY B 1 78 ? 10.203 -12.828 -25.109 1 96 78 GLY B O 1
ATOM 1702 N N . TRP B 1 79 ? 10.438 -13.102 -22.953 1 97.38 79 TRP B N 1
ATOM 1703 C CA . TRP B 1 79 ? 10.742 -11.695 -22.703 1 97.38 79 TRP B CA 1
ATOM 1704 C C . TRP B 1 79 ? 12.062 -11.305 -23.375 1 97.38 79 TRP B C 1
ATOM 1706 O O . TRP B 1 79 ? 13.031 -12.07 -23.328 1 97.38 79 TRP B O 1
ATOM 1716 N N . GLU B 1 80 ? 12.141 -10.07 -23.953 1 98.19 80 GLU B N 1
ATOM 1717 C CA . GLU B 1 80 ? 13.344 -9.586 -24.609 1 98.19 80 GLU B CA 1
ATOM 1718 C C . GLU B 1 80 ? 14.516 -9.492 -23.641 1 98.19 80 GLU B C 1
ATOM 1720 O O . GLU B 1 80 ? 15.648 -9.836 -23.984 1 98.19 80 GLU B O 1
ATOM 1725 N N . HIS B 1 81 ? 14.32 -9.047 -22.422 1 98.06 81 HIS B N 1
ATOM 1726 C CA . HIS B 1 81 ? 15.375 -8.867 -21.438 1 98.06 81 HIS B CA 1
ATOM 1727 C C . HIS B 1 81 ? 16 -10.203 -21.047 1 98.06 81 HIS B C 1
ATOM 1729 O O . HIS B 1 81 ? 17.141 -10.242 -20.578 1 98.06 81 HIS B O 1
ATOM 1735 N N . ASN B 1 82 ? 15.312 -11.242 -21.188 1 97.06 82 ASN B N 1
ATOM 1736 C CA . ASN B 1 82 ? 15.836 -12.562 -20.844 1 97.06 82 ASN B CA 1
ATOM 1737 C C . ASN B 1 82 ? 16.969 -12.984 -21.766 1 97.06 82 ASN B C 1
ATOM 1739 O O . ASN B 1 82 ? 17.703 -13.938 -21.469 1 97.06 82 ASN B O 1
ATOM 1743 N N . LYS B 1 83 ? 17.094 -12.367 -22.828 1 97.31 83 LYS B N 1
ATOM 1744 C CA . LYS B 1 83 ? 18.25 -12.594 -23.703 1 97.31 83 LYS B CA 1
ATOM 1745 C C . LYS B 1 83 ? 19.547 -12.203 -23 1 97.31 83 LYS B C 1
ATOM 1747 O O . LYS B 1 83 ? 20.625 -12.672 -23.375 1 97.31 83 LYS B O 1
ATOM 1752 N N . ILE B 1 84 ? 19.422 -11.266 -22.109 1 96.5 84 ILE B N 1
ATOM 1753 C CA . ILE B 1 84 ? 20.578 -10.75 -21.391 1 96.5 84 ILE B CA 1
ATOM 1754 C C . ILE B 1 84 ? 20.672 -11.391 -20 1 96.5 84 ILE B C 1
ATOM 1756 O O . ILE B 1 84 ? 21.75 -11.773 -19.562 1 96.5 84 ILE B O 1
ATOM 1760 N N . ASP B 1 85 ? 19.562 -11.406 -19.297 1 94.19 85 ASP B N 1
ATOM 1761 C CA . ASP B 1 85 ? 19.453 -11.953 -17.953 1 94.19 85 ASP B CA 1
ATOM 1762 C C . ASP B 1 85 ? 18.109 -12.641 -17.75 1 94.19 85 ASP B C 1
ATOM 1764 O O . ASP B 1 85 ? 17.078 -12.195 -18.266 1 94.19 85 ASP B O 1
ATOM 1768 N N . ASP B 1 86 ? 17.984 -13.703 -17.109 1 96.19 86 ASP B N 1
ATOM 1769 C CA . ASP B 1 86 ? 16.812 -14.555 -17.016 1 96.19 86 ASP B CA 1
ATOM 1770 C C . ASP B 1 86 ? 15.852 -14.078 -15.93 1 96.19 86 ASP B C 1
ATOM 1772 O O . ASP B 1 86 ? 15.281 -14.883 -15.195 1 96.19 86 ASP B O 1
ATOM 1776 N N . ASN B 1 87 ? 15.742 -12.805 -15.727 1 98.19 87 ASN B N 1
ATOM 1777 C CA . ASN B 1 87 ? 14.922 -12.305 -14.625 1 98.19 87 ASN B CA 1
ATOM 1778 C C . ASN B 1 87 ? 14.016 -11.164 -15.07 1 98.19 87 ASN B C 1
ATOM 1780 O O . ASN B 1 87 ? 13.742 -10.25 -14.297 1 98.19 87 ASN B O 1
ATOM 1784 N N . ALA B 1 88 ? 13.562 -11.125 -16.328 1 98.62 88 ALA B N 1
ATOM 1785 C CA . ALA B 1 88 ? 12.648 -10.102 -16.828 1 98.62 88 ALA B CA 1
ATOM 1786 C C . ALA B 1 88 ? 11.375 -10.039 -15.992 1 98.62 88 ALA B C 1
ATOM 1788 O O . ALA B 1 88 ? 10.875 -8.953 -15.695 1 98.62 88 ALA B O 1
ATOM 1789 N N . ASP B 1 89 ? 10.867 -11.195 -15.633 1 98.62 89 ASP B N 1
ATOM 1790 C CA . ASP B 1 89 ? 9.633 -11.258 -14.852 1 98.62 89 ASP B CA 1
ATOM 1791 C C . ASP B 1 89 ? 9.789 -10.523 -13.523 1 98.62 89 ASP B C 1
ATOM 1793 O O . ASP B 1 89 ? 8.875 -9.82 -13.086 1 98.62 89 ASP B O 1
ATOM 1797 N N . ALA B 1 90 ? 10.875 -10.672 -12.859 1 98.75 90 ALA B N 1
ATOM 1798 C CA . ALA B 1 90 ? 11.148 -9.992 -11.594 1 98.75 90 ALA B CA 1
ATOM 1799 C C . ALA B 1 90 ? 11.094 -8.477 -11.758 1 98.75 90 ALA B C 1
ATOM 1801 O O . ALA B 1 90 ? 10.484 -7.777 -10.945 1 98.75 90 ALA B O 1
ATOM 1802 N N . HIS B 1 91 ? 11.781 -7.984 -12.789 1 98.81 91 HIS B N 1
ATOM 1803 C CA . HIS B 1 91 ? 11.781 -6.559 -13.102 1 98.81 91 HIS B CA 1
ATOM 1804 C C . HIS B 1 91 ? 10.359 -6.059 -13.359 1 98.81 91 HIS B C 1
ATOM 1806 O O . HIS B 1 91 ? 9.977 -4.992 -12.875 1 98.81 91 HIS B O 1
ATOM 1812 N N . ILE B 1 92 ? 9.633 -6.746 -14.148 1 98.69 92 ILE B N 1
ATOM 1813 C CA . ILE B 1 92 ? 8.273 -6.355 -14.516 1 98.69 92 ILE B CA 1
ATOM 1814 C C . ILE B 1 92 ? 7.387 -6.332 -13.273 1 98.69 92 ILE B C 1
ATOM 1816 O O . ILE B 1 92 ? 6.676 -5.355 -13.031 1 98.69 92 ILE B O 1
ATOM 1820 N N . LEU B 1 93 ? 7.434 -7.371 -12.477 1 98.75 93 LEU B N 1
ATOM 1821 C CA . LEU B 1 93 ? 6.621 -7.445 -11.266 1 98.75 93 LEU B CA 1
ATOM 1822 C C . LEU B 1 93 ? 6.984 -6.324 -10.297 1 98.75 93 LEU B C 1
ATOM 1824 O O . LEU B 1 93 ? 6.102 -5.688 -9.719 1 98.75 93 LEU B O 1
ATOM 1828 N N . ALA B 1 94 ? 8.234 -6.129 -10.133 1 98.62 94 ALA B N 1
ATOM 1829 C CA . ALA B 1 94 ? 8.664 -5.031 -9.266 1 98.62 94 ALA B CA 1
ATOM 1830 C C . ALA B 1 94 ? 8.109 -3.697 -9.758 1 98.62 94 ALA B C 1
ATOM 1832 O O . ALA B 1 94 ? 7.75 -2.834 -8.945 1 98.62 94 ALA B O 1
ATOM 1833 N N . SER B 1 95 ? 8.094 -3.479 -11.062 1 98.31 95 SER B N 1
ATOM 1834 C CA . SER B 1 95 ? 7.574 -2.248 -11.656 1 98.31 95 SER B CA 1
ATOM 1835 C C . SER B 1 95 ? 6.082 -2.092 -11.391 1 98.31 95 SER B C 1
ATOM 1837 O O . SER B 1 95 ? 5.594 -0.975 -11.195 1 98.31 95 SER B O 1
ATOM 1839 N N . ILE B 1 96 ? 5.324 -3.189 -11.391 1 97.94 96 ILE B N 1
ATOM 1840 C CA . ILE B 1 96 ? 3.877 -3.172 -11.203 1 97.94 96 ILE B CA 1
ATOM 1841 C C . ILE B 1 96 ? 3.551 -2.949 -9.727 1 97.94 96 ILE B C 1
ATOM 1843 O O . ILE B 1 96 ? 2.711 -2.109 -9.391 1 97.94 96 ILE B O 1
ATOM 1847 N N . ILE B 1 97 ? 4.18 -3.662 -8.836 1 98.25 97 ILE B N 1
ATOM 1848 C CA . ILE B 1 97 ? 3.881 -3.627 -7.41 1 98.25 97 ILE B CA 1
ATOM 1849 C C . ILE B 1 97 ? 4.434 -2.34 -6.801 1 98.25 97 ILE B C 1
ATOM 1851 O O . ILE B 1 97 ? 3.74 -1.661 -6.039 1 98.25 97 ILE B O 1
ATOM 1855 N N . GLY B 1 98 ? 5.652 -2.041 -7.152 1 97.75 98 GLY B N 1
ATOM 1856 C CA . GLY B 1 98 ? 6.309 -0.848 -6.641 1 97.75 98 GLY B CA 1
ATOM 1857 C C . GLY B 1 98 ? 7.27 -1.138 -5.504 1 97.75 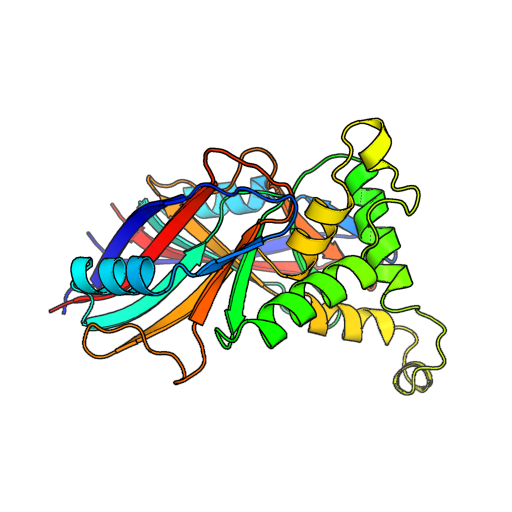98 GLY B C 1
ATOM 1858 O O . GLY B 1 98 ? 7.082 -2.098 -4.754 1 97.75 98 GLY B O 1
ATOM 1859 N N . PRO B 1 99 ? 8.227 -0.209 -5.34 1 98.25 99 PRO B N 1
ATOM 1860 C CA . PRO B 1 99 ? 9.328 -0.454 -4.406 1 98.25 99 PRO B CA 1
ATOM 1861 C C . PRO B 1 99 ? 9.039 0.064 -3 1 98.25 99 PRO B C 1
ATOM 1863 O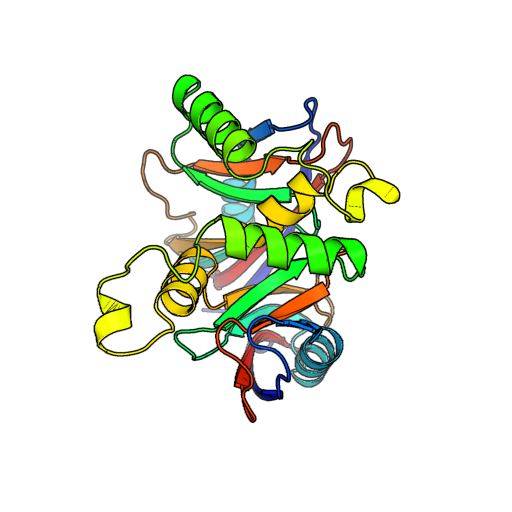 O . PRO B 1 99 ? 9.898 -0.017 -2.119 1 98.25 99 PRO B O 1
ATOM 1866 N N . SER B 1 100 ? 7.816 0.648 -2.818 1 98.56 100 SER B N 1
ATOM 1867 C CA . SER B 1 100 ? 7.625 1.269 -1.512 1 98.56 100 SER B CA 1
ATOM 1868 C C . SER B 1 100 ? 6.164 1.196 -1.072 1 98.56 100 SER B C 1
ATOM 1870 O O . SER B 1 100 ? 5.27 1.033 -1.902 1 98.56 100 SER B O 1
ATOM 1872 N N . ARG B 1 101 ? 6.023 1.201 0.245 1 98.62 101 ARG B N 1
ATOM 1873 C CA . ARG B 1 101 ? 4.75 1.474 0.91 1 98.62 101 ARG B CA 1
ATOM 1874 C C . ARG B 1 101 ? 4.934 2.477 2.045 1 98.62 101 ARG B C 1
ATOM 1876 O O . ARG B 1 101 ? 5.969 2.488 2.711 1 98.62 101 ARG B O 1
ATOM 1883 N N . CYS B 1 102 ? 3.922 3.316 2.221 1 98.44 102 CYS B N 1
ATOM 1884 C CA . CYS B 1 102 ? 3.934 4.316 3.283 1 98.44 102 CYS B CA 1
ATOM 1885 C C . CYS B 1 102 ? 2.783 4.09 4.258 1 98.44 102 CYS B C 1
ATOM 1887 O O . CYS B 1 102 ? 1.664 3.783 3.842 1 98.44 102 CYS B O 1
ATOM 1889 N N . PHE B 1 103 ? 3.076 4.262 5.559 1 98.81 103 PHE B N 1
ATOM 1890 C CA . PHE B 1 103 ? 2.133 4.031 6.645 1 98.81 103 PHE B CA 1
ATOM 1891 C C . PHE B 1 103 ? 2.043 5.254 7.551 1 98.81 103 PHE B C 1
ATOM 1893 O O . PHE B 1 103 ? 3.023 5.98 7.723 1 98.81 103 PHE B O 1
ATOM 1900 N N . PRO B 1 104 ? 0.85 5.469 8.203 1 98.81 104 PRO B N 1
ATOM 1901 C CA . PRO B 1 104 ? 0.81 6.492 9.258 1 98.81 104 PRO B CA 1
ATOM 1902 C C . PRO B 1 104 ? 1.534 6.059 10.531 1 98.81 104 PRO B C 1
ATOM 1904 O O . PRO B 1 104 ? 1.637 4.859 10.805 1 98.81 104 PRO B O 1
ATOM 1907 N N . VAL B 1 105 ? 2.117 7.051 11.172 1 98.81 105 VAL B N 1
ATOM 1908 C CA . VAL B 1 105 ? 2.574 6.91 12.547 1 98.81 105 VAL B CA 1
ATOM 1909 C C . VAL B 1 105 ? 1.674 7.723 13.477 1 98.81 105 VAL B C 1
ATOM 1911 O O . VAL B 1 105 ? 1.438 8.906 13.242 1 98.81 105 VAL B O 1
ATOM 1914 N N . SER B 1 106 ? 1.166 7.133 14.43 1 98.69 106 SER B N 1
ATOM 1915 C CA . SER B 1 106 ? 0.309 7.762 15.43 1 98.69 106 SER B CA 1
ATOM 1916 C C . SER B 1 106 ? 0.638 7.27 16.828 1 98.69 106 SER B C 1
ATOM 1918 O O . SER B 1 106 ? 0.717 6.059 17.062 1 98.69 106 SER B O 1
ATOM 1920 N N . GLY B 1 107 ? 0.823 8.203 17.781 1 97.81 107 GLY B N 1
ATOM 1921 C CA . GLY B 1 107 ? 1.186 7.824 19.141 1 97.81 107 GLY B CA 1
ATOM 1922 C C . GLY B 1 107 ? 2.484 7.043 19.219 1 97.81 107 GLY B C 1
ATOM 1923 O O . GLY B 1 107 ? 2.615 6.125 20.031 1 97.81 107 GLY B O 1
ATOM 1924 N N . GLY B 1 108 ? 3.373 7.316 18.344 1 98.12 108 GLY B N 1
ATOM 1925 C CA . GLY B 1 108 ? 4.68 6.676 18.359 1 98.12 108 GLY B CA 1
ATOM 1926 C C . GLY B 1 108 ? 4.648 5.262 17.797 1 98.12 108 GLY B C 1
ATOM 1927 O O . GLY B 1 108 ? 5.629 4.523 17.922 1 98.12 108 GLY B O 1
ATOM 1928 N N . ARG B 1 109 ? 3.545 4.934 17.203 1 98.69 109 ARG B N 1
ATOM 1929 C CA . ARG B 1 109 ? 3.383 3.562 16.734 1 98.69 109 ARG B CA 1
ATOM 1930 C C . ARG B 1 109 ? 3.059 3.531 15.242 1 98.69 109 ARG B C 1
ATOM 1932 O O . ARG B 1 109 ? 2.412 4.441 14.719 1 98.69 109 ARG B O 1
ATOM 1939 N N . LEU B 1 110 ? 3.543 2.412 14.562 1 98.81 110 LEU B N 1
ATOM 1940 C CA . LEU B 1 110 ? 3.141 2.162 13.188 1 98.81 110 LEU B CA 1
ATOM 1941 C C . LEU B 1 110 ? 1.649 1.851 13.102 1 98.81 110 LEU B C 1
ATOM 1943 O O . LEU B 1 110 ? 1.165 0.935 13.773 1 98.81 110 LEU B O 1
ATOM 1947 N N . VAL B 1 111 ? 0.927 2.619 12.273 1 98.75 111 VAL B N 1
ATOM 1948 C CA . VAL B 1 111 ? -0.492 2.332 12.086 1 98.75 111 VAL B CA 1
ATOM 1949 C C . VAL B 1 111 ? -0.678 1.36 10.93 1 98.75 111 VAL B C 1
ATOM 1951 O O . VAL B 1 111 ? -0.235 1.63 9.805 1 98.75 111 VAL B O 1
ATOM 1954 N N . ARG B 1 112 ? -1.356 0.243 11.18 1 98.06 112 ARG B N 1
ATOM 1955 C CA . ARG B 1 112 ? -1.722 -0.753 10.18 1 98.06 112 ARG B CA 1
ATOM 1956 C C . ARG B 1 112 ? -2.928 -1.568 10.633 1 98.06 112 ARG B C 1
ATOM 1958 O O . ARG B 1 112 ? -3.322 -1.51 11.797 1 98.06 112 ARG B O 1
ATOM 1965 N N . GLY B 1 113 ? -3.6 -2.217 9.664 1 97.88 113 GLY B N 1
ATOM 1966 C CA . GLY B 1 113 ? -4.699 -3.098 10.016 1 97.88 113 GLY B CA 1
ATOM 1967 C C . GLY B 1 113 ? -4.254 -4.324 10.789 1 97.88 113 GLY B C 1
ATOM 1968 O O . GLY B 1 113 ? -3.064 -4.652 10.812 1 97.88 113 GLY B O 1
ATOM 1969 N N . THR B 1 114 ? -5.246 -4.988 11.375 1 96.88 114 THR B N 1
ATOM 1970 C CA . THR B 1 114 ? -4.996 -6.191 12.164 1 96.88 114 THR B CA 1
ATOM 1971 C C . THR B 1 114 ? -4.262 -7.238 11.328 1 96.88 114 THR B C 1
ATOM 1973 O O . THR B 1 114 ? -3.318 -7.871 11.805 1 96.88 114 THR B O 1
ATOM 1976 N N . TRP B 1 115 ? -4.715 -7.523 10.164 1 97.19 115 TRP B N 1
ATOM 1977 C CA . TRP B 1 115 ? -4.18 -8.547 9.266 1 97.19 115 TRP B CA 1
ATOM 1978 C C . TRP B 1 115 ? -3.361 -7.91 8.148 1 97.19 115 TRP B C 1
ATOM 1980 O O . TRP B 1 115 ? -3.514 -8.273 6.98 1 97.19 115 TRP B O 1
ATOM 1990 N N . GLN B 1 116 ? -2.568 -6.965 8.531 1 98.69 116 GLN B N 1
ATOM 1991 C CA . GLN B 1 116 ? -1.831 -6.203 7.531 1 98.69 116 GLN B CA 1
ATOM 1992 C C . GLN B 1 116 ? -0.351 -6.109 7.891 1 98.69 116 GLN B C 1
ATOM 1994 O O . GLN B 1 116 ? 0.143 -5.035 8.227 1 98.69 116 GLN B O 1
ATOM 1999 N N . ASN B 1 117 ? 0.365 -7.207 7.715 1 98.88 117 ASN B N 1
ATOM 2000 C CA . ASN B 1 117 ? 1.814 -7.254 7.883 1 98.88 117 ASN B CA 1
ATOM 2001 C C . ASN B 1 117 ? 2.533 -6.578 6.719 1 98.88 117 ASN B C 1
ATOM 2003 O O . ASN B 1 117 ? 1.952 -6.395 5.645 1 98.88 117 ASN B O 1
ATOM 2007 N N . VAL B 1 118 ? 3.758 -6.137 7.016 1 98.94 118 VAL B N 1
ATOM 2008 C CA . VAL B 1 118 ? 4.621 -5.566 5.988 1 98.94 118 VAL B CA 1
ATOM 2009 C C . VAL B 1 118 ? 5.562 -6.641 5.449 1 98.94 118 VAL B C 1
ATOM 2011 O O . VAL B 1 118 ? 6.293 -7.281 6.211 1 98.94 118 VAL B O 1
ATOM 201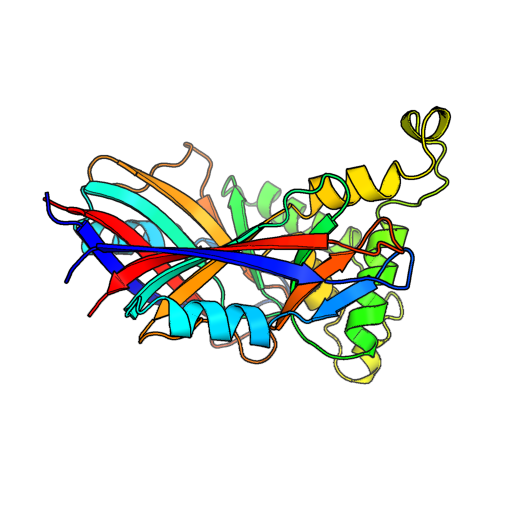4 N N . PHE B 1 119 ? 5.562 -6.816 4.086 1 98.94 119 PHE B N 1
ATOM 2015 C CA . PHE B 1 119 ? 6.395 -7.859 3.494 1 98.94 119 PHE B CA 1
ATOM 2016 C C . PHE B 1 119 ? 7.383 -7.262 2.498 1 98.94 119 PHE B C 1
ATOM 2018 O O . PHE B 1 119 ? 7.004 -6.445 1.654 1 98.94 119 PHE B O 1
ATOM 2025 N N . LEU B 1 120 ? 8.656 -7.648 2.637 1 98.94 120 LEU B N 1
ATOM 2026 C CA . LEU B 1 120 ? 9.578 -7.602 1.512 1 98.94 120 LEU B CA 1
ATOM 2027 C C . LEU B 1 120 ? 9.273 -8.703 0.502 1 98.94 120 LEU B C 1
ATOM 2029 O O . LEU B 1 120 ? 9.211 -9.883 0.86 1 98.94 120 LEU B O 1
ATOM 2033 N N . VAL B 1 121 ? 9.016 -8.32 -0.704 1 98.88 121 VAL B N 1
ATOM 2034 C CA . VAL B 1 121 ? 8.742 -9.281 -1.768 1 98.88 121 VAL B CA 1
ATOM 2035 C C . VAL B 1 121 ? 10.016 -9.547 -2.562 1 98.88 121 VAL B C 1
ATOM 2037 O O . VAL B 1 121 ? 10.422 -8.734 -3.393 1 98.88 121 VAL B O 1
ATOM 2040 N N . GLU B 1 122 ? 10.641 -10.68 -2.314 1 98.88 122 GLU B N 1
ATOM 2041 C CA . GLU B 1 122 ? 11.758 -11.148 -3.135 1 98.88 122 GLU B CA 1
ATOM 2042 C C . GLU B 1 122 ? 11.258 -11.727 -4.457 1 98.88 122 GLU B C 1
ATOM 2044 O O . GLU B 1 122 ? 10.398 -12.617 -4.469 1 98.88 122 GLU B O 1
ATOM 2049 N N . LEU B 1 123 ? 11.812 -11.203 -5.605 1 98.81 123 LEU B N 1
ATOM 2050 C CA . LEU B 1 123 ? 11.32 -11.656 -6.898 1 98.81 123 LEU B CA 1
ATOM 2051 C C . LEU B 1 123 ? 12.445 -12.281 -7.719 1 98.81 123 LEU B C 1
ATOM 2053 O O . LEU B 1 123 ? 12.211 -12.797 -8.812 1 98.81 123 LEU B O 1
ATOM 2057 N N . ASP B 1 124 ? 13.609 -12.172 -7.207 1 98.56 124 ASP B N 1
ATOM 2058 C CA . ASP B 1 124 ? 14.797 -12.617 -7.941 1 98.56 124 ASP B CA 1
ATOM 2059 C C . ASP B 1 124 ? 15.836 -13.203 -6.996 1 98.56 124 ASP B C 1
ATOM 2061 O O . ASP B 1 124 ? 17.016 -12.852 -7.062 1 98.56 124 ASP B O 1
ATOM 2065 N N . GLY B 1 125 ? 15.344 -14.047 -6.137 1 98 125 GLY B N 1
ATOM 2066 C CA . GLY B 1 125 ? 16.25 -14.68 -5.188 1 98 125 GLY B CA 1
ATOM 2067 C C . GLY B 1 125 ? 16.859 -15.961 -5.707 1 98 125 GLY B C 1
ATOM 2068 O O . GLY B 1 125 ? 16.672 -16.312 -6.875 1 98 125 GLY B O 1
ATOM 2069 N N . PRO B 1 126 ? 17.562 -16.656 -4.93 1 98.25 126 PRO B N 1
ATOM 2070 C CA . PRO B 1 126 ? 17.984 -16.234 -3.59 1 98.25 126 PRO B CA 1
ATOM 2071 C C . PRO B 1 126 ? 19 -15.094 -3.625 1 98.25 126 PRO B C 1
ATOM 2073 O O . PRO B 1 126 ? 19.781 -14.984 -4.578 1 98.25 126 PRO B O 1
ATOM 2076 N N . ARG B 1 127 ? 18.906 -14.234 -2.668 1 97.44 127 ARG B N 1
ATOM 2077 C CA . ARG B 1 127 ? 19.859 -13.164 -2.447 1 97.44 127 ARG B CA 1
ATOM 2078 C C . ARG B 1 127 ? 20.344 -13.148 -1.001 1 97.44 127 ARG B C 1
ATOM 2080 O O . ARG B 1 127 ? 19.547 -13.312 -0.074 1 97.44 127 ARG B O 1
ATOM 2087 N N . HIS B 1 128 ? 21.625 -12.922 -0.865 1 96.62 128 HIS B N 1
ATOM 2088 C CA . HIS B 1 128 ? 22.219 -12.906 0.468 1 96.62 128 HIS B CA 1
ATOM 2089 C C . HIS B 1 128 ? 21.875 -11.609 1.206 1 96.62 128 HIS B C 1
ATOM 2091 O O . HIS B 1 128 ? 21.859 -11.586 2.438 1 96.62 128 HIS B O 1
ATOM 2097 N N . SER B 1 129 ? 21.672 -10.656 0.393 1 97.31 129 SER B N 1
ATOM 2098 C CA . SER B 1 129 ? 21.453 -9.367 1.048 1 97.31 129 SER B CA 1
ATOM 2099 C C . SER B 1 129 ? 20.484 -8.508 0.257 1 97.31 129 SER B C 1
ATOM 2101 O O . SER B 1 129 ? 20.75 -8.141 -0.889 1 97.31 129 SER B O 1
ATOM 2103 N N . ARG B 1 130 ? 19.359 -8.25 0.796 1 98 130 ARG B N 1
ATOM 2104 C CA . ARG B 1 130 ? 18.422 -7.203 0.384 1 98 130 ARG B CA 1
ATOM 2105 C C . ARG B 1 130 ? 18.359 -6.086 1.417 1 98 130 ARG B C 1
ATOM 2107 O O . ARG B 1 130 ? 18.172 -6.34 2.607 1 98 130 ARG B O 1
ATOM 2114 N N . LYS B 1 131 ? 18.547 -4.914 0.875 1 98.75 131 LYS B N 1
ATOM 2115 C CA . LYS B 1 131 ? 18.422 -3.76 1.757 1 98.75 131 LYS B CA 1
ATOM 2116 C C . LYS B 1 131 ? 17.016 -3.182 1.708 1 98.75 131 LYS B C 1
ATOM 2118 O O . LYS B 1 131 ? 16.391 -3.15 0.647 1 98.75 131 LYS B O 1
ATOM 2123 N N . VAL B 1 132 ? 16.547 -2.752 2.861 1 98.88 132 VAL B N 1
ATOM 2124 C CA . VAL B 1 132 ? 15.312 -1.997 3.014 1 98.88 132 VAL B CA 1
ATOM 2125 C C . VAL B 1 132 ? 15.578 -0.716 3.801 1 98.88 132 VAL B C 1
ATOM 2127 O O . VAL B 1 132 ? 16.156 -0.757 4.887 1 98.88 132 VAL B O 1
ATOM 2130 N N . ILE B 1 133 ? 15.203 0.39 3.232 1 98.94 133 ILE B N 1
ATOM 2131 C CA . ILE B 1 133 ? 15.359 1.673 3.906 1 98.94 133 ILE B CA 1
ATOM 2132 C C . ILE B 1 133 ? 14.031 2.092 4.535 1 98.94 133 ILE B C 1
ATOM 2134 O O . ILE B 1 133 ? 13.016 2.18 3.848 1 98.94 133 ILE B O 1
ATOM 2138 N N . VAL B 1 134 ? 14.07 2.283 5.879 1 98.94 134 VAL B N 1
ATOM 2139 C CA . VAL B 1 134 ? 12.914 2.789 6.613 1 98.94 134 VAL B CA 1
ATOM 2140 C C . VAL B 1 134 ? 13.125 4.262 6.961 1 98.94 134 VAL B C 1
ATOM 2142 O O . VAL B 1 134 ? 14.094 4.613 7.637 1 98.94 134 VAL B O 1
ATOM 2145 N N . THR B 1 135 ? 12.266 5.141 6.473 1 98.94 135 THR B N 1
ATOM 2146 C CA . THR B 1 135 ? 12.297 6.57 6.762 1 98.94 135 THR B CA 1
ATOM 2147 C C . THR B 1 135 ? 11.055 6.996 7.535 1 98.94 135 THR B C 1
ATOM 2149 O O . THR B 1 135 ? 9.93 6.836 7.055 1 98.94 135 THR B O 1
ATOM 2152 N N . VAL B 1 136 ? 11.258 7.504 8.742 1 98.75 136 VAL B N 1
ATOM 2153 C CA . VAL B 1 136 ? 10.18 7.988 9.594 1 98.75 136 VAL B CA 1
ATOM 2154 C C . VAL B 1 136 ? 10.281 9.5 9.758 1 98.75 136 VAL B C 1
ATOM 2156 O O . VAL B 1 136 ? 11.359 10.023 10.07 1 98.75 136 VAL B O 1
ATOM 2159 N N . MET B 1 137 ? 9.227 10.195 9.508 1 98.44 137 MET B N 1
ATOM 2160 C CA . MET B 1 137 ? 9.25 11.648 9.594 1 98.44 137 MET B CA 1
ATOM 2161 C C . MET B 1 137 ? 7.973 12.18 10.234 1 98.44 137 MET B C 1
ATOM 2163 O O . MET B 1 137 ? 6.887 11.633 10.016 1 98.44 137 MET B O 1
ATOM 2167 N N . GLY B 1 138 ? 8.055 13.18 10.969 1 97.81 138 GLY B N 1
ATOM 2168 C CA . GLY B 1 138 ? 6.91 13.812 11.602 1 97.81 138 GLY B CA 1
ATOM 2169 C C . GLY B 1 138 ? 7.266 14.578 12.859 1 97.81 138 GLY B C 1
ATOM 2170 O O . GLY B 1 138 ? 8.398 15.047 13.016 1 97.81 138 GLY B O 1
ATOM 2171 N N . GLU B 1 139 ? 6.234 14.82 13.672 1 96.12 139 GLU B N 1
ATOM 2172 C CA . GLU B 1 139 ? 6.414 15.531 14.938 1 96.12 139 GLU B CA 1
ATOM 2173 C C . GLU B 1 139 ? 6.82 14.578 16.047 1 96.12 139 GLU B C 1
ATOM 2175 O O . GLU B 1 139 ? 6.297 13.461 16.141 1 96.12 139 GLU B O 1
ATOM 2180 N N . GLY B 1 140 ? 7.871 14.984 16.672 1 91.06 140 GLY B N 1
ATOM 2181 C CA . GLY B 1 140 ? 8.305 14.219 17.828 1 91.06 140 GLY B CA 1
ATOM 2182 C C . GLY B 1 140 ? 8.016 14.922 19.156 1 91.06 140 GLY B C 1
ATOM 2183 O O . GLY B 1 140 ? 7.582 16.078 19.172 1 91.06 140 GLY B O 1
ATOM 2184 N N . LYS B 1 141 ? 8.258 14.156 20.234 1 77.31 141 LYS B N 1
ATOM 2185 C CA . LYS B 1 141 ? 8.172 14.766 21.562 1 77.31 141 LYS B CA 1
ATOM 2186 C C . LYS B 1 141 ? 9.305 15.773 21.766 1 77.31 141 LYS B C 1
ATOM 2188 O O . LYS B 1 141 ? 10.414 15.578 21.281 1 77.31 141 LYS B O 1
#

pLDDT: mean 97.79, std 3.08, range [72.06, 98.94]

Secondary structure (DSSP, 8-state):
--EEEEEEEEEE---SSSEEEE-HHHHHHHHHHHTEEEEEEEEE---TTEEEEEE---HHHHHHHHHHHHHHS-TTS--GGGGT-S-HHHHHHHHHH-SEEEEEEETTEE---TT-EEEEEESS---S-EEEEEEEEEEE-/--EEEEEEEEEE---SSSEEEE-HHHHHHHHHHHTEEEEEEEEE---TTEEEEEE---HHHHHHHHHHHHHHS-TTS--GGGGT-S-HHHHHHHHHH-SEEEEEEETTEE---TT-EEEEEESS---S-EEEEEEEEEEE-

Sequence (282 aa):
MPFKVYQKILTFSSTKRKELIDITREVERAVAESGVEEGTCMVFVPHATAAVIANEHEHGLMSDILRALTELVPPDKGWEHNKIDDNADAHILASIIGPSRCFPVSGGRLVRGTWQNVFLVELDGPRHSRKVIVTVMGEGKMPFKVYQKILTFSSTKRKELIDITREVERAVAESGVEEGTCMVFVPHATAAVIANEHEHGLMSDILRALTELVPPDKGWEHNKIDDNADAHILASIIGPSRCFPVSGGRLVRGTWQNVFLVELDGPRHSRKVIVTVMGEGK

Organism: Ignicoccus hospitalis (strain KIN4/I / DSM 18386 / JCM 14125) (NCBI:txid453591)

InterPro domains:
  IPR001602 UPF0047 protein YjbQ-like [PF01894] (22-136)
  IPR001602 UPF0047 protein YjbQ-like [PIRSF004681] (7-139)
  IPR001602 UPF0047 protein YjbQ-like [PTHR30615] (7-138)
  IPR001602 UPF0047 protein YjbQ-like [TIGR00149] (11-139)
  IPR035917 YjbQ-like superfamily [G3DSA:2.60.120.460] (1-139)
  IPR035917 YjbQ-like superfamily [SSF111038] (3-139)